Protein AF-A0A0D2MJF6-F1 (afdb_monomer_lite)

InterPro domains:
  IPR001208 MCM domain [PF00493] (4-75)
  IPR001208 MCM domain [PS50051] (4-71)
  IPR027417 P-loop containing nucleoside triphosphate hydrolase [G3DSA:3.40.50.300] (3-185)
  IPR027417 P-loop containing nucleoside triphosphate hydrolase [SSF52540] (5-174)
  IPR031327 Mini-chromosome maintenance protein [PTHR11630] (4-181)
  IPR041562 MCM, AAA-lid domain [PF17855] (95-180)

pLDDT: mean 76.85, std 15.54, range [40.59, 96.25]

Structure (mmCIF, N/CA/C/O backbone):
data_AF-A0A0D2MJF6-F1
#
_entry.id   AF-A0A0D2MJF6-F1
#
loop_
_atom_site.group_PDB
_atom_site.id
_atom_site.type_symbol
_atom_site.label_atom_id
_atom_site.label_alt_id
_atom_site.label_comp_id
_atom_site.label_asym_id
_atom_site.label_entity_id
_atom_site.label_seq_id
_atom_site.pdbx_PDB_ins_code
_atom_site.Cartn_x
_atom_site.Cartn_y
_atom_site.Cartn_z
_atom_site.occupancy
_atom_site.B_iso_or_equiv
_atom_site.auth_seq_id
_atom_site.auth_comp_id
_atom_site.auth_asym_id
_atom_site.auth_atom_id
_atom_site.pdbx_PDB_model_num
ATOM 1 N N . MET A 1 1 ? 5.877 11.753 22.182 1.00 58.44 1 MET A N 1
ATOM 2 C CA . MET A 1 1 ? 6.933 12.763 21.942 1.00 58.44 1 MET A CA 1
ATOM 3 C C . MET A 1 1 ? 7.415 13.264 23.293 1.00 58.44 1 MET A C 1
ATOM 5 O O . MET A 1 1 ? 6.568 13.523 24.140 1.00 58.44 1 MET A O 1
ATOM 9 N N . TRP A 1 2 ? 8.731 13.324 23.513 1.00 45.62 2 TRP A N 1
ATOM 10 C CA . TRP A 1 2 ? 9.302 13.863 24.750 1.00 45.62 2 TRP A CA 1
ATOM 11 C C . TRP A 1 2 ? 9.475 15.370 24.600 1.00 45.62 2 TRP A C 1
ATOM 13 O O . TRP A 1 2 ? 10.143 15.815 23.668 1.00 45.62 2 TRP A O 1
ATOM 23 N N . GLY A 1 3 ? 8.841 16.124 25.491 1.00 65.69 3 GLY A N 1
ATOM 24 C CA . GLY A 1 3 ? 9.040 17.560 25.635 1.00 65.69 3 GLY A CA 1
ATOM 25 C C . GLY A 1 3 ? 9.668 17.841 26.993 1.00 65.69 3 GLY A C 1
ATOM 26 O O . GLY A 1 3 ? 9.285 17.219 27.987 1.00 65.69 3 GLY A O 1
ATOM 27 N N . ALA A 1 4 ? 10.642 18.745 27.022 1.00 60.03 4 ALA A N 1
ATOM 28 C CA . ALA A 1 4 ? 11.202 19.278 28.252 1.00 60.03 4 ALA A CA 1
ATOM 29 C C . ALA A 1 4 ? 10.992 20.789 28.242 1.00 60.03 4 ALA A C 1
ATOM 31 O O . ALA A 1 4 ? 11.604 21.501 27.448 1.00 60.03 4 ALA A O 1
ATOM 32 N N . GLU A 1 5 ? 10.109 21.261 29.109 1.00 65.94 5 GLU A N 1
ATOM 33 C CA . GLU A 1 5 ? 9.843 22.682 29.305 1.00 65.94 5 GLU A CA 1
ATOM 34 C C . GLU A 1 5 ? 9.663 22.927 30.807 1.00 65.94 5 GLU A C 1
ATOM 36 O O . GLU A 1 5 ? 9.117 22.083 31.519 1.00 65.94 5 GLU A O 1
ATOM 41 N N . ALA A 1 6 ? 10.208 24.036 31.317 1.00 72.62 6 ALA A N 1
ATOM 42 C CA . ALA A 1 6 ? 10.161 24.404 32.738 1.00 72.62 6 ALA A CA 1
ATOM 43 C C . ALA A 1 6 ? 10.633 23.307 33.730 1.00 72.62 6 ALA A C 1
ATOM 45 O O . ALA A 1 6 ? 10.118 23.195 34.839 1.00 72.62 6 ALA A O 1
ATOM 46 N N . GLY A 1 7 ? 11.611 22.477 33.342 1.00 69.75 7 GLY A N 1
ATOM 47 C CA . GLY A 1 7 ? 12.144 21.400 34.192 1.00 69.75 7 GLY A CA 1
ATOM 48 C C . GLY A 1 7 ? 11.236 20.169 34.316 1.00 69.75 7 GLY A C 1
ATOM 49 O O . GLY A 1 7 ? 11.609 19.203 34.979 1.00 69.75 7 GLY A O 1
ATOM 50 N N . MET A 1 8 ? 10.078 20.166 33.650 1.00 61.59 8 MET A N 1
ATOM 51 C CA . MET A 1 8 ? 9.207 19.002 33.547 1.00 61.59 8 MET A CA 1
ATOM 52 C C . MET A 1 8 ? 9.496 18.246 32.257 1.00 61.59 8 MET A C 1
ATOM 54 O O . MET A 1 8 ? 9.400 18.785 31.155 1.00 61.59 8 MET A O 1
ATOM 58 N N . VAL A 1 9 ? 9.829 16.967 32.407 1.00 76.75 9 VAL A N 1
ATOM 59 C CA . VAL A 1 9 ? 9.959 16.030 31.294 1.00 76.75 9 VAL A CA 1
ATOM 60 C C . VAL A 1 9 ? 8.652 15.251 31.202 1.00 76.75 9 VAL A C 1
ATOM 62 O O . VAL A 1 9 ? 8.344 14.443 32.076 1.00 76.75 9 VAL A O 1
ATOM 65 N N . THR A 1 10 ? 7.872 15.503 30.151 1.00 74.44 10 THR A N 1
ATOM 66 C CA . THR A 1 10 ? 6.600 14.812 29.903 1.00 74.44 10 THR A CA 1
ATOM 67 C C . THR A 1 10 ? 6.633 14.067 28.572 1.00 74.44 10 THR A C 1
ATOM 69 O O . THR A 1 10 ? 7.241 14.515 27.594 1.00 74.44 10 THR A O 1
ATOM 72 N N . CYS A 1 11 ? 5.987 12.900 28.535 1.00 75.12 11 CYS A N 1
ATOM 73 C CA . CYS A 1 11 ? 5.827 12.097 27.331 1.00 75.12 11 CYS A CA 1
ATOM 74 C C . CYS A 1 11 ? 4.348 12.043 26.955 1.00 75.12 11 CYS A C 1
ATOM 76 O O . CYS A 1 11 ? 3.544 11.397 27.626 1.00 75.12 11 CYS A O 1
ATOM 78 N N . LEU A 1 12 ? 3.995 12.715 25.861 1.00 80.12 12 LEU A N 1
ATOM 79 C CA . LEU A 1 12 ? 2.636 12.709 25.328 1.00 80.12 12 LEU A CA 1
ATOM 80 C C . LEU A 1 12 ? 2.497 11.627 24.246 1.00 80.12 12 LEU A C 1
ATOM 82 O O . LEU A 1 12 ? 3.381 11.512 23.380 1.00 80.12 12 LEU A O 1
ATOM 86 N N . PRO A 1 13 ? 1.407 10.840 24.247 1.00 73.44 13 PRO A N 1
ATOM 87 C CA . PRO A 1 13 ? 1.142 9.883 23.184 1.00 73.44 13 PRO A CA 1
ATOM 88 C C . PRO A 1 13 ? 0.843 10.624 21.873 1.00 73.44 13 PRO A C 1
ATOM 90 O O . PRO A 1 13 ? -0.060 11.448 21.800 1.00 73.44 13 PRO A O 1
ATOM 93 N N . THR A 1 14 ? 1.586 10.307 20.813 1.00 75.94 14 THR A N 1
ATOM 94 C CA . THR A 1 14 ? 1.426 10.903 19.473 1.00 75.94 14 THR A CA 1
ATOM 95 C C . THR A 1 14 ? 1.045 9.828 18.458 1.00 75.94 14 THR A C 1
ATOM 97 O O . THR A 1 14 ? 1.753 9.599 17.479 1.00 75.94 14 THR A O 1
ATOM 100 N N . ARG A 1 15 ? -0.044 9.099 18.732 1.00 79.56 15 ARG A N 1
ATOM 101 C CA . ARG A 1 15 ? -0.564 8.047 17.845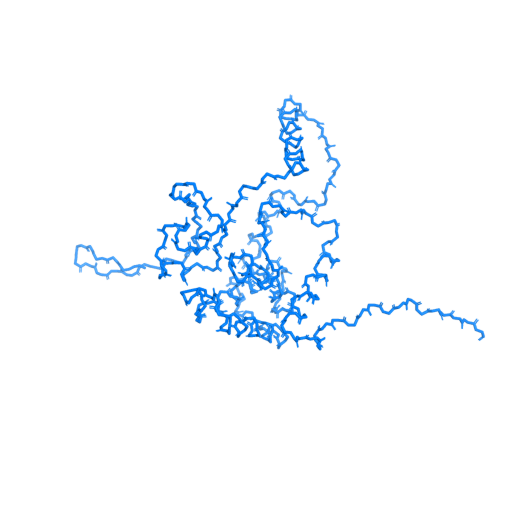 1.00 79.56 15 ARG A CA 1
ATOM 102 C C . ARG A 1 15 ? -1.377 8.685 16.719 1.00 79.56 15 ARG A C 1
ATOM 104 O O . ARG A 1 15 ? -2.594 8.784 16.813 1.00 79.56 15 ARG A O 1
ATOM 111 N N . THR A 1 16 ? -0.691 9.143 15.678 1.00 82.94 16 THR A N 1
ATOM 112 C CA . THR A 1 16 ? -1.315 9.701 14.473 1.00 82.94 16 THR A CA 1
ATOM 113 C C . THR A 1 16 ? -0.630 9.175 13.217 1.00 82.94 16 THR A C 1
ATOM 115 O O . THR A 1 16 ? 0.570 8.896 13.227 1.00 82.94 16 THR A O 1
ATOM 118 N N . SER A 1 17 ? -1.397 9.030 12.140 1.00 86.44 17 SER A N 1
ATOM 119 C CA . SER A 1 17 ? -0.863 8.754 10.807 1.00 86.44 17 SER A CA 1
ATOM 120 C C . SER A 1 17 ? -0.412 10.067 10.167 1.00 86.44 17 SER A C 1
ATOM 122 O O . SER A 1 17 ? -1.100 11.079 10.280 1.00 86.44 17 SER A O 1
ATOM 124 N N . VAL A 1 18 ? 0.732 10.056 9.484 1.00 90.12 18 VAL A N 1
ATOM 125 C CA . VAL A 1 18 ? 1.279 11.235 8.800 1.00 90.12 18 VAL A CA 1
ATOM 126 C C . VAL A 1 18 ? 1.138 11.043 7.297 1.00 90.12 18 VAL A C 1
ATOM 128 O O . VAL A 1 18 ? 1.627 10.056 6.754 1.00 90.12 18 VAL A O 1
ATOM 131 N N . LEU A 1 19 ? 0.498 12.005 6.636 1.00 90.00 19 LEU A N 1
ATOM 132 C CA . LEU A 1 19 ? 0.495 12.140 5.184 1.00 90.00 19 LEU A CA 1
ATOM 133 C C . LEU A 1 19 ? 1.329 13.369 4.823 1.00 90.00 19 LEU A C 1
ATOM 135 O O . LEU A 1 19 ? 1.144 14.434 5.411 1.00 90.00 19 LEU A O 1
ATOM 139 N N . GLY A 1 20 ? 2.252 13.213 3.880 1.00 85.94 20 GLY A N 1
ATOM 140 C CA . GLY A 1 20 ? 3.108 14.292 3.404 1.00 85.94 20 GLY A CA 1
ATOM 141 C C . GLY A 1 20 ? 3.122 14.331 1.885 1.00 85.94 20 GLY A C 1
ATOM 142 O O . GLY A 1 20 ? 3.146 13.287 1.239 1.00 85.94 20 GLY A O 1
ATOM 143 N N . VAL A 1 21 ? 3.127 15.539 1.333 1.00 86.75 21 VAL A N 1
ATOM 144 C CA . VAL A 1 21 ? 3.301 15.789 -0.099 1.00 86.75 21 VAL A CA 1
ATOM 145 C C . VAL A 1 21 ? 4.534 16.666 -0.250 1.00 86.75 21 VAL A C 1
ATOM 147 O O . VAL A 1 21 ? 4.710 17.629 0.496 1.00 86.75 21 VAL A O 1
ATOM 150 N N . THR A 1 22 ? 5.417 16.306 -1.174 1.00 80.94 22 THR A N 1
ATOM 151 C CA . THR A 1 22 ? 6.648 17.047 -1.445 1.00 80.94 22 THR A CA 1
ATOM 152 C C . THR A 1 22 ? 6.886 17.102 -2.940 1.00 80.94 22 THR A C 1
ATOM 154 O O . THR A 1 22 ? 6.620 16.129 -3.644 1.00 80.94 22 THR A O 1
ATOM 157 N N . ASN A 1 23 ? 7.415 18.227 -3.404 1.00 81.75 23 ASN A N 1
ATOM 158 C CA . ASN A 1 23 ? 7.857 18.373 -4.779 1.00 81.75 23 ASN A CA 1
ATOM 159 C C . ASN A 1 23 ? 9.373 18.117 -4.855 1.00 81.75 23 ASN A C 1
ATOM 161 O O . ASN A 1 23 ? 10.115 18.553 -3.962 1.00 81.75 23 ASN A O 1
ATOM 165 N N . PRO A 1 24 ? 9.860 17.431 -5.903 1.00 71.88 24 PRO A N 1
ATOM 166 C CA . PRO A 1 24 ? 11.292 17.289 -6.138 1.00 71.88 24 PRO A CA 1
ATOM 167 C C . PRO A 1 24 ? 11.949 18.661 -6.354 1.00 71.88 24 PRO A C 1
ATOM 169 O O . PRO A 1 24 ? 11.312 19.621 -6.788 1.00 71.88 24 PRO A O 1
ATOM 172 N N . ARG A 1 25 ? 13.247 18.773 -6.041 1.00 65.69 25 ARG A N 1
ATOM 173 C CA . ARG A 1 25 ? 14.021 19.985 -6.359 1.00 65.69 25 ARG A CA 1
ATOM 174 C C . ARG A 1 25 ? 14.461 19.916 -7.822 1.00 65.69 25 ARG A C 1
ATOM 176 O O . ARG A 1 25 ? 15.255 19.049 -8.169 1.00 65.69 25 ARG A O 1
ATOM 183 N N . GLY A 1 26 ? 13.996 20.856 -8.644 1.00 67.00 26 GLY A N 1
ATOM 184 C CA . GLY A 1 26 ? 14.315 20.908 -10.077 1.00 67.00 26 GLY A CA 1
ATOM 185 C C . GLY A 1 26 ? 13.436 19.985 -10.928 1.00 67.00 26 GLY A C 1
ATOM 186 O O . GLY A 1 26 ? 12.419 19.479 -10.457 1.00 67.00 26 GLY A O 1
ATOM 187 N N . ALA A 1 27 ? 13.815 19.789 -12.195 1.00 62.25 27 ALA A N 1
ATOM 188 C CA . ALA A 1 27 ? 13.104 18.886 -13.098 1.00 62.25 27 ALA A CA 1
ATOM 189 C C . ALA A 1 27 ? 13.257 17.431 -12.626 1.00 62.25 27 ALA A C 1
ATOM 191 O O . ALA A 1 27 ? 14.371 16.970 -12.364 1.00 62.25 27 ALA A O 1
ATOM 192 N N . PHE A 1 28 ? 12.138 16.713 -12.513 1.00 64.00 28 PHE A N 1
ATOM 193 C CA . PHE A 1 28 ? 12.147 15.296 -12.171 1.00 64.00 28 PHE A CA 1
ATOM 194 C C . PHE A 1 28 ? 12.872 14.519 -13.273 1.00 64.00 28 PHE A C 1
ATOM 196 O O . PHE A 1 28 ? 12.440 14.517 -14.422 1.00 64.00 28 PHE A O 1
ATOM 203 N N . ASN A 1 29 ? 13.991 13.882 -12.926 1.00 60.78 29 ASN A N 1
ATOM 204 C CA . ASN A 1 29 ? 14.703 13.009 -13.846 1.00 60.78 29 ASN A CA 1
ATOM 205 C C . ASN A 1 29 ? 14.330 11.545 -13.546 1.00 60.78 29 ASN A C 1
ATOM 207 O O . ASN A 1 29 ? 14.812 11.002 -12.545 1.00 60.78 29 ASN A O 1
ATOM 211 N N . PRO A 1 30 ? 13.524 10.887 -14.400 1.00 60.19 30 PRO A N 1
ATOM 212 C CA . PRO A 1 30 ? 13.115 9.498 -14.195 1.00 60.19 30 PRO A CA 1
ATOM 213 C C . PRO A 1 30 ? 14.303 8.521 -14.208 1.00 60.19 30 PRO A C 1
ATOM 215 O O . PRO A 1 30 ? 14.250 7.491 -13.542 1.00 60.19 30 PRO A O 1
ATOM 218 N N . ALA A 1 31 ? 15.415 8.860 -14.871 1.00 56.38 31 ALA A N 1
ATOM 219 C CA . ALA A 1 31 ? 16.625 8.034 -14.893 1.00 56.38 31 ALA A CA 1
ATOM 220 C C . ALA A 1 31 ? 17.474 8.148 -13.609 1.00 56.38 31 ALA A C 1
ATOM 222 O O . ALA A 1 31 ? 18.293 7.278 -13.331 1.00 56.38 31 ALA A O 1
ATOM 223 N N . ALA A 1 32 ? 17.278 9.200 -12.805 1.00 53.97 32 ALA A N 1
ATOM 224 C CA . ALA A 1 32 ? 17.981 9.419 -11.537 1.00 53.97 32 ALA A CA 1
ATOM 225 C C . ALA A 1 32 ? 17.130 9.026 -10.314 1.00 53.97 32 ALA A C 1
ATOM 227 O O . ALA A 1 32 ? 17.413 9.457 -9.193 1.00 53.97 32 ALA A O 1
ATOM 228 N N . ALA A 1 33 ? 16.081 8.219 -10.517 1.00 53.69 33 ALA A N 1
ATOM 229 C CA . ALA A 1 33 ? 15.018 7.919 -9.556 1.00 53.69 33 ALA A CA 1
ATOM 230 C C . ALA A 1 33 ? 15.434 7.038 -8.358 1.00 53.69 33 ALA A C 1
ATOM 232 O O . ALA A 1 33 ? 14.630 6.290 -7.800 1.00 53.69 33 ALA A O 1
ATOM 233 N N . HIS A 1 34 ? 16.665 7.166 -7.862 1.00 57.25 34 HIS A N 1
ATOM 234 C CA . HIS A 1 34 ? 16.960 6.786 -6.488 1.00 57.25 34 HIS A CA 1
ATOM 235 C C . HIS A 1 34 ? 16.123 7.686 -5.567 1.00 57.25 34 HIS A C 1
ATOM 237 O O . HIS A 1 34 ? 16.371 8.883 -5.446 1.00 57.25 34 HIS A O 1
ATOM 243 N N . THR A 1 35 ? 15.099 7.114 -4.932 1.00 57.16 35 THR A N 1
ATOM 244 C CA . THR A 1 35 ? 14.015 7.813 -4.214 1.00 57.16 35 THR A CA 1
ATOM 245 C C . THR A 1 35 ? 14.475 8.929 -3.263 1.00 57.16 35 THR A C 1
ATOM 247 O O . THR A 1 35 ? 13.753 9.903 -3.087 1.00 57.16 35 THR A O 1
ATOM 250 N N . SER A 1 36 ? 15.676 8.846 -2.682 1.00 58.03 36 SER A N 1
ATOM 251 C CA . SER A 1 36 ? 16.239 9.904 -1.827 1.00 58.03 36 SER A CA 1
ATOM 252 C C . SER A 1 36 ? 16.570 11.204 -2.565 1.00 58.03 36 SER A C 1
ATOM 254 O O . SER A 1 36 ? 16.411 12.278 -1.991 1.00 58.03 36 SER A O 1
ATOM 256 N N . ALA A 1 37 ? 17.017 11.125 -3.822 1.00 59.06 37 ALA A N 1
ATOM 257 C CA . ALA A 1 37 ? 17.302 12.304 -4.639 1.00 59.06 37 ALA A CA 1
ATOM 258 C C . ALA A 1 37 ? 16.007 13.000 -5.091 1.00 59.06 37 ALA A C 1
ATOM 260 O O . ALA A 1 37 ? 15.957 14.224 -5.154 1.00 59.06 37 ALA A O 1
ATOM 261 N N . ALA A 1 38 ? 14.944 12.225 -5.334 1.00 61.66 38 ALA A N 1
ATOM 262 C CA . ALA A 1 38 ? 13.651 12.747 -5.767 1.00 61.66 38 ALA A CA 1
ATOM 263 C C . ALA A 1 38 ? 12.851 13.407 -4.629 1.00 61.66 38 ALA A C 1
ATOM 265 O O . ALA A 1 38 ? 12.236 14.446 -4.834 1.00 61.66 38 ALA A O 1
ATOM 266 N N . THR A 1 39 ? 12.845 12.844 -3.416 1.00 66.69 39 THR A N 1
ATOM 267 C CA . THR A 1 39 ? 11.956 13.330 -2.340 1.00 66.69 39 THR A CA 1
ATOM 268 C C . THR A 1 39 ? 12.561 14.421 -1.455 1.00 66.69 39 THR A C 1
ATOM 270 O O . THR A 1 39 ? 11.850 14.978 -0.618 1.00 66.69 39 THR A O 1
ATOM 273 N N . ASN A 1 40 ? 13.860 14.724 -1.595 1.00 71.88 40 ASN A N 1
ATOM 274 C CA . ASN A 1 40 ? 14.634 15.547 -0.650 1.00 71.88 40 ASN A CA 1
ATOM 275 C C . ASN A 1 40 ? 14.591 15.038 0.806 1.00 71.88 40 ASN A C 1
ATOM 277 O O . ASN A 1 40 ? 14.900 15.783 1.738 1.00 71.88 40 ASN A O 1
ATOM 281 N N . LEU A 1 41 ? 14.205 13.777 1.024 1.00 76.94 41 LEU A N 1
ATOM 282 C CA . LEU A 1 41 ? 14.160 13.163 2.346 1.00 76.94 41 LEU A CA 1
ATOM 283 C C . LEU A 1 41 ? 15.381 12.277 2.564 1.00 76.94 41 LEU A C 1
ATOM 285 O O . LEU A 1 41 ? 15.805 11.515 1.692 1.00 76.94 41 LEU A O 1
ATOM 289 N N . SER A 1 42 ? 15.922 12.338 3.779 1.00 78.56 42 SER A N 1
ATOM 290 C CA . SER A 1 42 ? 17.016 11.463 4.176 1.00 78.56 42 SER A CA 1
ATOM 291 C C . SER A 1 42 ? 16.554 10.003 4.221 1.00 78.56 42 SER A C 1
ATOM 293 O O . SER A 1 42 ? 15.411 9.687 4.561 1.00 78.56 42 SER A O 1
ATOM 295 N N . ALA A 1 43 ? 17.471 9.087 3.917 1.00 76.75 43 ALA A N 1
ATOM 296 C CA . ALA A 1 43 ? 17.202 7.653 3.922 1.00 76.75 43 ALA A CA 1
ATOM 297 C C . ALA A 1 43 ? 16.603 7.133 5.259 1.00 76.75 43 ALA A C 1
ATOM 299 O O . ALA A 1 43 ? 15.665 6.331 5.218 1.00 76.75 43 ALA A O 1
ATOM 300 N N . PRO A 1 44 ? 17.034 7.622 6.446 1.00 80.12 44 PRO A N 1
ATOM 301 C CA . PRO A 1 44 ? 16.409 7.259 7.718 1.00 80.12 44 PRO A CA 1
ATOM 302 C C . PRO A 1 44 ? 14.947 7.699 7.850 1.00 80.12 44 PRO A C 1
ATOM 304 O O . PRO A 1 44 ? 14.166 6.969 8.460 1.00 80.12 44 PRO A O 1
ATOM 307 N N . LEU A 1 45 ? 14.563 8.857 7.299 1.00 82.12 45 LEU A N 1
ATOM 308 C CA . LEU A 1 45 ? 13.170 9.319 7.308 1.00 82.12 45 LEU A CA 1
ATOM 309 C C . LEU A 1 45 ? 12.315 8.513 6.334 1.00 82.12 45 LEU A C 1
ATOM 311 O O . LEU A 1 45 ? 11.241 8.063 6.716 1.00 82.12 45 LEU A O 1
ATOM 315 N N . LEU A 1 46 ? 12.820 8.258 5.124 1.00 78.38 46 LEU A N 1
ATOM 316 C CA . LEU A 1 46 ? 12.130 7.431 4.130 1.00 78.38 46 LEU A CA 1
ATOM 317 C C . LEU A 1 46 ? 11.820 6.026 4.655 1.00 78.38 46 LEU A C 1
ATOM 319 O O . LEU A 1 46 ? 10.740 5.511 4.405 1.00 78.38 46 LEU A O 1
ATOM 323 N N . SER A 1 47 ? 12.721 5.441 5.450 1.00 79.88 47 SER A N 1
ATOM 324 C CA . SER A 1 47 ? 12.507 4.124 6.071 1.00 79.88 47 SER A CA 1
ATOM 325 C C . SER A 1 47 ? 11.350 4.063 7.081 1.00 79.88 47 SER A C 1
ATOM 327 O O . SER A 1 47 ? 11.030 2.979 7.564 1.00 79.88 47 SER A O 1
ATOM 329 N N . ARG A 1 48 ? 10.785 5.213 7.480 1.00 84.25 48 ARG A N 1
ATOM 330 C CA . ARG A 1 48 ? 9.673 5.310 8.443 1.00 84.25 48 ARG A CA 1
ATOM 331 C C . ARG A 1 48 ? 8.309 5.450 7.772 1.00 84.25 48 ARG A C 1
ATOM 333 O O . ARG A 1 48 ? 7.306 5.391 8.475 1.00 84.25 48 ARG A O 1
ATOM 340 N N . PHE A 1 49 ? 8.272 5.677 6.462 1.00 86.38 49 PHE A N 1
ATOM 341 C CA . PHE A 1 49 ? 7.028 5.713 5.708 1.00 86.38 49 PHE A CA 1
ATOM 342 C C . PHE A 1 49 ? 6.696 4.309 5.211 1.00 86.38 49 PHE A C 1
ATOM 344 O O . PHE A 1 49 ? 7.558 3.635 4.653 1.00 86.38 49 PHE A O 1
ATOM 351 N N . ASP A 1 50 ? 5.441 3.898 5.396 1.00 87.62 50 ASP A N 1
ATOM 352 C CA . ASP A 1 50 ? 4.943 2.606 4.912 1.00 87.62 50 ASP A CA 1
ATOM 353 C C . ASP A 1 50 ? 4.789 2.595 3.382 1.00 87.62 50 ASP A C 1
ATOM 355 O O . ASP A 1 50 ? 5.000 1.565 2.748 1.00 87.62 50 ASP A O 1
ATOM 359 N N . ALA A 1 51 ? 4.466 3.749 2.789 1.00 85.44 51 ALA A N 1
ATOM 360 C CA . ALA A 1 51 ? 4.378 3.945 1.349 1.00 85.44 51 ALA A CA 1
ATOM 361 C C . ALA A 1 51 ? 4.885 5.342 0.958 1.00 85.44 51 ALA A C 1
ATOM 363 O O . ALA A 1 51 ? 4.630 6.339 1.635 1.00 85.44 51 ALA A O 1
ATOM 364 N N . VAL A 1 52 ? 5.602 5.401 -0.158 1.00 82.38 52 VAL A N 1
ATOM 365 C CA . VAL A 1 52 ? 6.113 6.604 -0.823 1.00 82.38 52 VAL A CA 1
ATOM 366 C C . VAL A 1 52 ? 5.820 6.451 -2.309 1.00 82.38 52 VAL A C 1
ATOM 368 O O . VAL A 1 52 ? 6.424 5.602 -2.962 1.00 82.38 52 VAL A O 1
ATOM 371 N N . LEU A 1 53 ? 4.894 7.252 -2.825 1.00 81.00 53 LEU A N 1
ATOM 372 C CA . LEU A 1 53 ? 4.464 7.208 -4.220 1.00 81.00 53 LEU A CA 1
ATOM 373 C C . LEU A 1 53 ? 5.141 8.342 -4.991 1.00 81.00 53 LEU A C 1
ATOM 375 O O . LEU A 1 53 ? 5.120 9.490 -4.545 1.00 81.00 53 LEU A O 1
ATOM 379 N N . LEU A 1 54 ? 5.757 8.018 -6.128 1.00 76.94 54 LEU A N 1
ATOM 380 C CA . LEU A 1 54 ? 6.273 9.016 -7.061 1.00 76.94 54 LEU A CA 1
ATOM 381 C C . LEU A 1 54 ? 5.219 9.246 -8.141 1.00 76.94 54 LEU A C 1
ATOM 383 O O . LEU A 1 54 ? 4.835 8.313 -8.840 1.00 76.94 54 LEU A O 1
ATOM 387 N N . LEU A 1 55 ? 4.751 10.485 -8.255 1.00 76.62 55 LEU A N 1
ATOM 388 C CA . LEU A 1 55 ? 3.819 10.897 -9.297 1.00 76.62 55 LEU A CA 1
ATOM 389 C C . LEU A 1 55 ? 4.642 11.507 -10.431 1.00 76.62 55 LEU A C 1
ATOM 391 O O . LEU A 1 55 ? 5.261 12.554 -10.241 1.00 76.62 55 LEU A O 1
ATOM 395 N N . SER A 1 56 ? 4.700 10.819 -11.571 1.00 73.81 56 SER A N 1
ATOM 396 C CA . SER A 1 56 ? 5.433 11.279 -12.751 1.00 73.81 56 SER A CA 1
ATOM 397 C C . SER A 1 56 ? 4.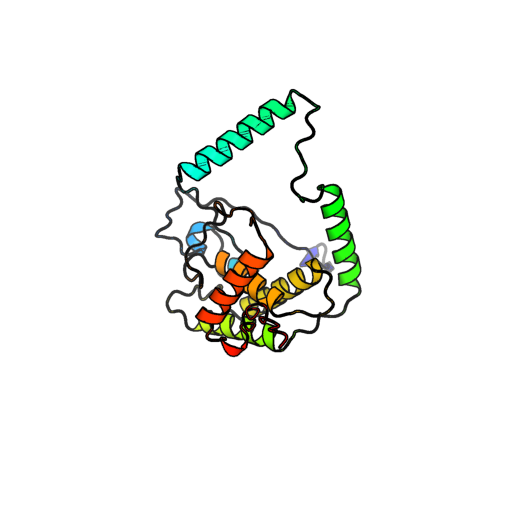456 11.655 -13.849 1.00 73.81 56 SER A C 1
ATOM 399 O O . SER A 1 56 ? 3.732 10.794 -14.346 1.00 73.81 56 SER A O 1
ATOM 401 N N . ASP A 1 57 ? 4.473 12.924 -14.241 1.00 72.69 57 ASP A N 1
ATOM 402 C CA . ASP A 1 57 ? 3.713 13.414 -15.385 1.00 72.69 57 ASP A CA 1
ATOM 403 C C . ASP A 1 57 ? 4.329 12.856 -16.676 1.00 72.69 57 ASP A C 1
ATOM 405 O O . ASP A 1 57 ? 5.431 13.241 -17.075 1.00 72.69 57 ASP A O 1
ATOM 409 N N . VAL A 1 58 ? 3.666 11.861 -17.261 1.00 74.62 58 VAL A N 1
ATOM 410 C CA . VAL A 1 58 ? 4.063 11.232 -18.520 1.00 74.62 58 VAL A CA 1
ATOM 411 C C . VAL A 1 58 ? 3.038 11.656 -19.560 1.00 74.62 58 VAL A C 1
ATOM 413 O O . VAL A 1 58 ? 1.843 11.465 -19.359 1.00 74.62 58 VAL A O 1
ATOM 416 N N . HIS A 1 59 ? 3.513 12.232 -20.665 1.00 75.94 59 HIS A N 1
ATOM 417 C CA . HIS A 1 59 ? 2.658 12.594 -21.792 1.00 75.94 59 HIS A CA 1
ATOM 418 C C . HIS A 1 59 ? 2.102 11.329 -22.442 1.00 75.94 59 HIS A C 1
ATOM 420 O O . HIS A 1 59 ? 2.833 10.610 -23.124 1.00 75.94 59 HIS A O 1
ATOM 426 N N . GLU A 1 60 ? 0.809 11.095 -22.252 1.00 79.69 60 GLU A N 1
ATOM 427 C CA . GLU A 1 60 ? 0.081 9.981 -22.843 1.00 79.69 60 GLU A CA 1
ATOM 428 C C . GLU A 1 60 ? -1.196 10.539 -23.491 1.00 79.69 60 GLU A C 1
ATOM 430 O O . GLU A 1 60 ? -2.162 10.842 -22.783 1.00 79.69 60 GLU A O 1
ATOM 435 N N . PRO A 1 61 ? -1.244 10.680 -24.831 1.00 85.44 61 PRO A N 1
ATOM 436 C CA . PRO A 1 61 ? -2.317 11.408 -25.512 1.00 85.44 61 PRO A CA 1
ATOM 437 C C . PRO A 1 61 ? -3.729 10.899 -25.195 1.00 85.44 61 PRO A C 1
ATOM 439 O O . PRO A 1 61 ? -4.673 11.685 -25.116 1.00 85.44 61 PRO A O 1
ATOM 442 N N . ALA A 1 62 ? -3.886 9.585 -25.006 1.00 84.25 62 ALA A N 1
ATOM 443 C CA . ALA A 1 62 ? -5.172 8.978 -24.671 1.00 84.25 62 ALA A CA 1
ATOM 444 C C . ALA A 1 62 ? -5.638 9.338 -23.247 1.00 84.25 62 ALA A C 1
ATOM 446 O O . ALA A 1 62 ? -6.820 9.622 -23.024 1.00 84.25 62 ALA A O 1
ATOM 447 N N . TRP A 1 63 ? -4.710 9.357 -22.287 1.00 81.25 63 TRP A N 1
ATOM 448 C CA . TRP A 1 63 ? -4.988 9.768 -20.912 1.00 81.25 63 TRP A CA 1
ATOM 449 C C . TRP A 1 63 ? -5.302 11.263 -20.844 1.00 81.25 63 TRP A C 1
ATOM 451 O O . TRP A 1 63 ? -6.317 11.650 -20.265 1.00 81.25 63 TRP A O 1
ATOM 461 N N . ASP A 1 64 ? -4.496 12.086 -21.516 1.00 86.06 64 ASP A N 1
ATOM 462 C CA . ASP A 1 64 ? -4.671 13.539 -21.557 1.00 86.06 64 ASP A CA 1
ATOM 463 C C . ASP A 1 64 ? -6.030 13.926 -22.145 1.00 86.06 64 ASP A C 1
ATOM 465 O O . ASP A 1 64 ? -6.705 14.820 -21.625 1.00 86.06 64 ASP A O 1
ATOM 469 N N . TYR A 1 65 ? -6.474 13.213 -23.186 1.00 87.94 65 TYR A N 1
ATOM 470 C CA . TYR A 1 65 ? -7.809 13.374 -23.756 1.00 87.94 65 TYR A CA 1
ATOM 471 C C . TYR A 1 65 ? -8.905 13.058 -22.730 1.00 87.94 65 TYR A C 1
ATOM 473 O O . TYR A 1 65 ? -9.782 13.889 -22.494 1.00 87.94 65 TYR A O 1
ATOM 481 N N . THR A 1 66 ? -8.818 11.896 -22.076 1.00 84.56 66 THR A N 1
ATOM 482 C CA . THR A 1 66 ? -9.814 11.428 -21.095 1.00 84.56 66 THR A CA 1
ATOM 483 C C . THR A 1 66 ? -9.931 12.386 -19.905 1.00 84.56 66 THR A C 1
ATOM 485 O O . THR A 1 66 ? -11.031 12.738 -19.474 1.00 84.56 66 THR A O 1
ATOM 488 N N . VAL A 1 67 ? -8.796 12.854 -19.378 1.00 84.00 67 VAL A N 1
ATOM 489 C CA . VAL A 1 67 ? -8.765 13.815 -18.266 1.00 84.00 67 VAL A CA 1
ATOM 490 C C . VAL A 1 67 ? -9.347 15.157 -18.699 1.00 84.00 67 VAL A C 1
ATOM 492 O O . VAL A 1 67 ? -10.170 15.727 -17.982 1.00 84.00 67 VAL A O 1
ATOM 495 N N . SER A 1 68 ? -8.959 15.654 -19.875 1.00 88.00 68 SER A N 1
ATOM 496 C CA . SER A 1 68 ? -9.449 16.932 -20.401 1.00 88.00 68 SER A CA 1
ATOM 497 C C . SER A 1 68 ? -10.962 16.912 -20.619 1.00 88.00 68 SER A C 1
ATOM 499 O O . SER A 1 68 ? -11.652 17.859 -20.236 1.00 88.00 68 SER A O 1
ATOM 501 N N . GLU A 1 69 ? -11.490 15.821 -21.177 1.00 88.88 69 GLU A N 1
ATOM 502 C CA . GLU A 1 69 ? -12.928 15.612 -21.350 1.00 88.88 69 GLU A CA 1
ATOM 503 C C . GLU A 1 69 ? -13.659 15.658 -20.001 1.00 88.88 69 GLU A C 1
ATOM 505 O O . GLU A 1 69 ? -14.624 16.411 -19.845 1.00 88.88 69 GLU A O 1
ATOM 510 N N . GLN A 1 70 ? -13.165 14.929 -18.995 1.00 82.31 70 GLN A N 1
ATOM 511 C CA . GLN A 1 70 ? -13.777 14.905 -17.666 1.00 82.31 70 GLN A CA 1
ATOM 512 C C . GLN A 1 70 ? -13.743 16.279 -16.981 1.00 82.31 70 GLN A C 1
ATOM 514 O O . GLN A 1 70 ? -14.726 16.685 -16.355 1.00 82.31 70 GLN A O 1
ATOM 519 N N . VAL A 1 71 ? -12.634 17.016 -17.096 1.00 86.88 71 VAL A N 1
ATOM 520 C CA . VAL A 1 71 ? -12.510 18.373 -16.542 1.00 86.88 71 VAL A CA 1
ATOM 521 C C . VAL A 1 71 ? -13.546 19.303 -17.175 1.00 86.88 71 VAL A C 1
ATOM 523 O O . VAL A 1 71 ? -14.275 19.989 -16.455 1.00 86.88 71 VAL A O 1
ATOM 526 N N . LEU A 1 72 ? -13.669 19.292 -18.506 1.00 88.88 72 LEU A N 1
ATOM 527 C CA . LEU A 1 72 ? -14.659 20.100 -19.223 1.00 88.88 72 LEU A CA 1
ATOM 528 C C . LEU A 1 72 ? -16.094 19.710 -18.847 1.00 88.88 72 LEU A C 1
ATOM 530 O O . LEU A 1 72 ? -16.923 20.592 -18.610 1.00 88.88 72 LEU A O 1
ATOM 534 N N . ARG A 1 73 ? -16.376 18.409 -18.716 1.00 83.75 73 ARG A N 1
ATOM 535 C CA . ARG A 1 73 ? -17.683 17.895 -18.286 1.00 83.75 73 ARG A CA 1
ATOM 536 C C . ARG A 1 73 ? -18.061 18.397 -16.893 1.00 83.75 73 ARG A C 1
ATOM 538 O O . ARG A 1 73 ? -19.164 18.910 -16.705 1.00 83.75 73 ARG A O 1
ATOM 545 N N . ASN A 1 74 ? -17.133 18.340 -15.938 1.00 81.81 74 ASN A N 1
ATOM 546 C CA . ASN A 1 74 ? -17.350 18.834 -14.576 1.00 81.81 74 ASN A CA 1
ATOM 547 C C . ASN A 1 74 ? -17.640 20.348 -14.552 1.00 81.81 74 ASN A C 1
ATOM 549 O O . ASN A 1 74 ? -18.507 20.802 -13.803 1.00 81.81 74 ASN A O 1
ATOM 553 N N . HIS A 1 75 ? -16.960 21.137 -15.393 1.00 81.75 75 HIS A N 1
ATOM 554 C CA . HIS A 1 75 ? -17.214 22.577 -15.514 1.00 81.75 75 HIS A CA 1
ATOM 555 C C . HIS A 1 75 ? -18.601 22.895 -16.093 1.00 81.75 75 HIS A C 1
ATOM 557 O O . HIS A 1 75 ? -19.242 23.846 -15.645 1.00 81.75 75 HIS A O 1
ATOM 563 N N . GLN A 1 76 ? -19.088 22.099 -17.050 1.00 78.44 76 GLN A N 1
ATOM 564 C CA . GLN A 1 76 ? -20.433 22.256 -17.618 1.00 78.44 76 GLN A CA 1
ATOM 565 C C . GLN A 1 76 ? -21.530 21.866 -16.614 1.00 78.44 76 GLN A C 1
ATOM 567 O O . GLN A 1 76 ? -22.530 22.571 -16.481 1.00 78.44 76 GLN A O 1
ATOM 572 N N . GLN A 1 77 ? -21.323 20.786 -15.855 1.00 67.38 77 GLN A N 1
ATOM 573 C CA . GLN A 1 77 ? -22.259 20.326 -14.822 1.00 67.38 77 GLN A CA 1
ATOM 574 C C . GLN A 1 77 ? -22.322 21.277 -13.612 1.00 67.38 77 GLN A C 1
ATOM 576 O O . GLN A 1 77 ? -23.389 21.456 -13.028 1.00 67.38 77 GLN A O 1
ATOM 581 N N . GLY A 1 78 ? -21.222 21.960 -13.271 1.00 58.06 78 GLY A N 1
ATOM 582 C CA . GLY A 1 78 ? -21.201 22.982 -12.216 1.00 58.06 78 GLY A CA 1
ATOM 583 C C . GLY A 1 78 ? -22.110 24.194 -12.483 1.00 58.06 78 GLY A C 1
ATOM 584 O O . GLY A 1 78 ? -22.518 24.864 -11.536 1.00 58.06 78 GLY A O 1
ATOM 585 N N . ALA A 1 79 ? -22.464 24.454 -13.749 1.00 54.19 79 ALA A N 1
ATOM 586 C CA . ALA A 1 79 ? -23.387 25.520 -14.155 1.00 54.19 79 ALA A CA 1
ATOM 587 C C . ALA A 1 79 ? -24.850 25.051 -14.298 1.00 54.19 79 ALA A C 1
ATOM 589 O O . ALA A 1 79 ? -25.765 25.872 -14.267 1.00 54.19 79 ALA A O 1
ATOM 590 N N . ALA A 1 80 ? -25.083 23.742 -14.420 1.00 50.50 80 ALA A N 1
ATOM 591 C CA . ALA A 1 80 ? -26.402 23.137 -14.565 1.00 50.50 80 ALA A CA 1
ATOM 592 C C . ALA A 1 80 ? -26.624 22.104 -13.449 1.00 50.50 80 ALA A C 1
ATOM 594 O O . ALA A 1 80 ? -26.463 20.899 -13.647 1.00 50.50 80 ALA A O 1
ATOM 595 N N . GLN A 1 81 ? -27.008 22.577 -12.258 1.00 48.97 81 GLN A N 1
ATOM 596 C CA . GLN A 1 81 ? -27.545 21.703 -11.212 1.00 48.97 81 GLN A CA 1
ATOM 597 C C . GLN A 1 81 ? -28.773 20.967 -11.770 1.00 48.97 81 GLN A C 1
ATOM 599 O O . GLN A 1 81 ? -29.825 21.580 -11.937 1.00 48.97 81 GLN A O 1
ATOM 604 N N . GLY A 1 82 ? -28.658 19.671 -12.076 1.00 49.31 82 GLY A N 1
ATOM 605 C CA . GLY A 1 82 ? -29.841 18.882 -12.440 1.00 49.31 82 GLY A CA 1
ATOM 606 C C . GLY A 1 82 ? -29.662 17.609 -13.262 1.00 49.31 82 GLY A C 1
ATOM 607 O O . GLY A 1 82 ? -30.664 16.948 -13.513 1.00 49.31 82 GLY A O 1
ATOM 608 N N . SER A 1 83 ? -28.457 17.216 -13.673 1.00 42.28 83 SER A N 1
ATOM 609 C CA . SER A 1 83 ? -28.307 15.991 -14.472 1.00 42.28 83 SER A CA 1
ATOM 610 C C . SER A 1 83 ? -27.909 14.817 -13.582 1.00 42.28 83 SER A C 1
ATOM 612 O O . SER A 1 83 ? -26.745 14.681 -13.215 1.00 42.28 83 SER A O 1
ATOM 614 N N . GLN A 1 84 ? -28.893 13.989 -13.215 1.00 51.09 84 GLN A N 1
ATOM 615 C CA . GLN A 1 84 ? -28.682 12.629 -12.713 1.00 51.09 84 GLN A CA 1
ATOM 616 C C . GLN A 1 84 ? -27.857 11.853 -13.746 1.00 51.09 84 GLN A C 1
ATOM 618 O O . GLN A 1 84 ? -28.393 11.350 -14.731 1.00 51.09 84 GLN A O 1
ATOM 623 N N . GLU A 1 85 ? -26.544 11.787 -13.549 1.00 47.06 85 GLU A N 1
ATOM 624 C CA . GLU A 1 85 ? -25.695 10.865 -14.293 1.00 47.06 85 GLU A CA 1
ATOM 625 C C . GLU A 1 85 ? -25.940 9.468 -13.703 1.00 47.06 85 GLU A C 1
ATOM 627 O O . GLU A 1 85 ? -25.923 9.292 -12.480 1.00 47.06 85 GLU A O 1
ATOM 632 N N . ALA A 1 86 ? -26.280 8.503 -14.565 1.00 47.91 86 ALA A N 1
ATOM 633 C CA . ALA A 1 86 ? -26.573 7.129 -14.174 1.00 47.91 86 ALA A CA 1
ATOM 634 C C . ALA A 1 86 ? -25.467 6.619 -13.237 1.00 47.91 86 ALA A C 1
ATOM 636 O O . ALA A 1 86 ? -24.287 6.807 -13.550 1.00 47.91 86 ALA A O 1
ATOM 637 N N . PRO A 1 87 ? -25.813 6.024 -12.082 1.00 46.09 87 PRO A N 1
ATOM 638 C CA . PRO A 1 87 ? -24.820 5.721 -11.079 1.00 46.09 87 PRO A CA 1
ATOM 639 C C . PRO A 1 87 ? -23.869 4.677 -11.658 1.00 46.09 87 PRO A C 1
ATOM 641 O O . PRO A 1 87 ? -24.222 3.510 -11.822 1.00 46.09 87 PRO A O 1
ATOM 644 N N . LEU A 1 88 ? -22.619 5.082 -11.888 1.00 51.84 88 LEU A N 1
ATOM 645 C CA . LEU A 1 88 ? -21.519 4.180 -11.578 1.00 51.84 88 LEU A CA 1
ATOM 646 C C . LEU A 1 88 ? -21.833 3.570 -10.197 1.00 51.84 88 LEU A C 1
ATOM 648 O O . LEU A 1 88 ? -22.371 4.277 -9.339 1.00 51.84 88 LEU A O 1
ATOM 652 N N . PRO A 1 89 ? -21.514 2.297 -9.930 1.00 63.84 89 PRO A N 1
ATOM 653 C CA . PRO A 1 89 ? -21.739 1.672 -8.627 1.00 63.84 89 PRO A CA 1
ATOM 654 C C . PRO A 1 89 ? -20.775 2.233 -7.560 1.00 63.84 89 PRO A C 1
ATOM 656 O O . PRO A 1 89 ? -20.271 1.510 -6.707 1.00 63.84 89 PRO A O 1
ATOM 659 N N . CYS A 1 90 ? -20.452 3.524 -7.619 1.00 71.00 90 CYS A N 1
ATOM 660 C CA . CYS A 1 90 ? -19.602 4.209 -6.677 1.00 71.00 90 CYS A CA 1
ATOM 661 C C . CYS A 1 90 ? -20.439 4.676 -5.484 1.00 71.00 90 CYS A C 1
ATOM 663 O O . CYS A 1 90 ? -21.537 5.223 -5.607 1.00 71.00 90 CYS A O 1
ATOM 665 N N . TRP A 1 91 ? -19.918 4.432 -4.287 1.00 82.94 91 TRP A N 1
ATOM 666 C CA . TRP A 1 91 ? -20.553 4.921 -3.076 1.00 82.94 91 TRP A CA 1
ATOM 667 C C . TRP A 1 91 ? -20.466 6.448 -3.005 1.00 82.94 91 TRP A C 1
ATOM 669 O O . TRP A 1 91 ? -19.391 7.007 -3.243 1.00 82.94 91 TRP A O 1
ATOM 679 N N . PRO A 1 92 ? -21.549 7.134 -2.595 1.00 87.69 92 PRO A N 1
ATOM 680 C CA . PRO A 1 92 ? -21.473 8.538 -2.228 1.00 87.69 92 PRO A CA 1
ATOM 681 C C . PRO A 1 92 ? -20.404 8.760 -1.155 1.00 87.69 92 PRO A C 1
ATOM 683 O O . PRO A 1 92 ? -20.210 7.923 -0.267 1.00 87.69 92 PRO A O 1
ATOM 686 N N . VAL A 1 93 ? -19.748 9.922 -1.190 1.00 87.19 93 VAL A N 1
ATOM 687 C CA . VAL A 1 93 ? -18.659 10.267 -0.257 1.00 87.19 93 VAL A CA 1
ATOM 688 C C . VAL A 1 93 ? -19.090 10.120 1.206 1.00 87.19 93 VAL A C 1
ATOM 690 O O . VAL A 1 93 ? -18.300 9.688 2.044 1.00 87.19 93 VAL A O 1
ATOM 693 N N . ASP A 1 94 ? -20.346 10.428 1.523 1.00 89.25 94 ASP A N 1
ATOM 694 C CA . ASP A 1 94 ? -20.871 10.311 2.884 1.00 89.25 94 ASP A CA 1
ATOM 695 C C . ASP A 1 94 ? -21.004 8.854 3.343 1.00 89.25 94 ASP A C 1
ATOM 697 O O . ASP A 1 94 ? -20.664 8.541 4.485 1.00 89.25 94 ASP A O 1
ATOM 701 N N . VAL A 1 95 ? -21.408 7.947 2.444 1.00 91.56 95 VAL A N 1
ATOM 702 C CA . VAL A 1 95 ? -21.454 6.501 2.713 1.00 91.56 95 VAL A CA 1
ATOM 703 C C . VAL A 1 95 ? -20.040 5.968 2.918 1.00 91.56 95 VAL A C 1
ATOM 705 O O . VAL A 1 95 ? -19.790 5.254 3.886 1.00 91.56 95 VAL A O 1
ATOM 708 N N . LEU A 1 96 ? -19.088 6.377 2.074 1.00 90.69 96 LEU A N 1
ATOM 709 C CA . LEU A 1 96 ? -17.681 6.008 2.232 1.00 90.69 96 LEU A CA 1
ATOM 710 C C . LEU A 1 96 ? -17.111 6.508 3.571 1.00 90.69 96 LEU A C 1
ATOM 712 O O . LEU A 1 96 ? -16.436 5.760 4.280 1.00 90.69 96 LEU A O 1
ATOM 716 N N . ARG A 1 97 ? -17.420 7.751 3.963 1.00 91.44 97 ARG A N 1
ATOM 717 C CA . ARG A 1 97 ? -17.000 8.322 5.252 1.00 91.44 97 ARG A CA 1
ATOM 718 C C . ARG A 1 97 ? -17.591 7.540 6.425 1.00 91.44 97 ARG A C 1
ATOM 720 O O . ARG A 1 97 ? -16.863 7.221 7.367 1.00 91.44 97 ARG A O 1
ATOM 727 N N . ALA A 1 98 ? -18.881 7.209 6.357 1.00 93.38 98 ALA A N 1
ATOM 728 C CA . ALA A 1 98 ? -19.560 6.401 7.364 1.00 93.38 98 ALA A CA 1
ATOM 729 C C . ALA A 1 98 ? -18.957 4.991 7.458 1.00 93.38 98 ALA A C 1
ATOM 731 O O . ALA A 1 98 ? -18.707 4.503 8.560 1.00 93.38 98 ALA A O 1
ATOM 732 N N . TYR A 1 99 ? -18.638 4.372 6.319 1.00 93.00 99 TYR A N 1
ATOM 733 C CA . TYR A 1 99 ? -18.000 3.061 6.267 1.00 93.00 99 TYR A CA 1
ATOM 734 C C . TYR A 1 99 ? -16.612 3.067 6.912 1.00 93.00 99 TYR A C 1
ATOM 736 O O . TYR A 1 99 ? -16.330 2.249 7.785 1.00 93.00 99 TYR A O 1
ATOM 744 N N . VAL A 1 100 ? -15.757 4.031 6.556 1.00 91.31 100 VAL A N 1
ATOM 745 C CA . VAL A 1 100 ? -14.416 4.159 7.149 1.00 91.31 100 VAL A CA 1
ATOM 746 C C . VAL A 1 100 ? -14.501 4.397 8.660 1.00 91.31 100 VAL A C 1
ATOM 748 O O . VAL A 1 100 ? -13.713 3.825 9.418 1.00 91.31 100 VAL A O 1
ATOM 751 N N . ALA A 1 101 ? -15.461 5.206 9.120 1.00 91.25 101 ALA A N 1
ATOM 752 C CA . ALA A 1 101 ? -15.703 5.414 10.547 1.00 91.25 101 ALA A CA 1
ATOM 753 C C . ALA A 1 101 ? -16.144 4.117 11.248 1.00 91.25 101 ALA A C 1
ATOM 755 O O . ALA A 1 101 ? -15.612 3.780 12.307 1.00 91.25 101 ALA A O 1
ATOM 756 N N . TRP A 1 102 ? -17.053 3.359 10.631 1.00 91.44 102 TRP A N 1
ATOM 757 C CA . TRP A 1 102 ? -17.522 2.071 11.139 1.00 91.44 102 TRP A CA 1
ATOM 758 C C . TRP A 1 102 ? -16.391 1.034 11.229 1.00 91.44 102 TRP A C 1
ATOM 760 O O . TRP A 1 102 ? -16.192 0.436 12.288 1.00 91.44 102 TRP A O 1
ATOM 770 N N . VAL A 1 103 ? -15.585 0.882 10.170 1.00 90.50 103 VAL A N 1
ATOM 771 C CA . VAL A 1 103 ? -14.420 -0.021 10.144 1.00 90.50 103 VAL A CA 1
ATOM 772 C C . VAL A 1 103 ? -13.418 0.344 11.242 1.00 90.50 103 VAL A C 1
ATOM 774 O O . VAL A 1 103 ? -12.927 -0.534 11.953 1.00 90.50 103 VAL A O 1
ATOM 777 N N . ARG A 1 104 ? -13.126 1.640 11.421 1.00 84.81 104 ARG A N 1
ATOM 778 C CA . ARG A 1 104 ? -12.224 2.123 12.480 1.00 84.81 104 ARG A CA 1
ATOM 779 C C . ARG A 1 104 ? -12.759 1.833 13.881 1.00 84.81 104 ARG A C 1
ATOM 781 O O . ARG A 1 104 ? -11.989 1.387 14.730 1.00 84.81 104 ARG A O 1
ATOM 788 N N . GLY A 1 105 ? -14.056 2.046 14.109 1.00 84.56 105 GLY A N 1
ATOM 789 C CA . GLY A 1 105 ? -14.711 1.741 15.384 1.00 84.56 105 GLY A CA 1
ATOM 790 C C . GLY A 1 105 ? -14.643 0.253 15.730 1.00 84.56 105 GLY A C 1
ATOM 791 O O . GLY A 1 105 ? -14.317 -0.107 16.859 1.00 84.56 105 GLY A O 1
ATOM 792 N N . ARG A 1 106 ? -14.851 -0.616 14.735 1.00 80.38 106 ARG A N 1
ATOM 793 C CA . ARG A 1 106 ? -14.747 -2.074 14.882 1.00 80.38 106 ARG A CA 1
ATOM 794 C C . ARG A 1 106 ? -13.305 -2.523 15.162 1.00 80.38 106 ARG A C 1
ATOM 796 O O . ARG A 1 106 ? -13.047 -3.270 16.102 1.00 80.38 106 ARG A O 1
ATOM 803 N N . GLY A 1 107 ? -12.353 -1.997 14.388 1.00 64.19 107 GLY A N 1
ATOM 804 C CA . GLY A 1 107 ? -10.932 -2.334 14.482 1.00 64.19 107 GLY A CA 1
ATOM 805 C C . GLY A 1 107 ? -10.254 -1.889 15.780 1.00 64.19 107 GLY A C 1
ATOM 806 O O . GLY A 1 107 ? -9.277 -2.512 16.179 1.00 64.19 107 GLY A O 1
ATOM 807 N N . SER A 1 108 ? -10.771 -0.865 16.471 1.00 60.81 108 SER A N 1
ATOM 808 C CA . SER A 1 108 ? -10.283 -0.482 17.806 1.00 60.81 108 SER A CA 1
ATOM 809 C C . SER A 1 108 ? -10.643 -1.502 18.895 1.00 60.81 108 SER A C 1
ATOM 811 O O . SER A 1 108 ? -10.010 -1.496 19.948 1.00 60.81 108 SER A O 1
ATOM 813 N N . ALA A 1 109 ? -11.651 -2.349 18.662 1.00 52.56 109 ALA A N 1
ATOM 814 C CA . ALA A 1 109 ? -12.073 -3.403 19.584 1.00 52.56 109 ALA A CA 1
ATOM 815 C C . ALA A 1 109 ? -11.438 -4.768 19.259 1.00 52.56 109 ALA A C 1
ATOM 817 O O . ALA A 1 109 ? -11.416 -5.656 20.108 1.00 52.56 109 ALA A O 1
ATOM 818 N N . GLN A 1 110 ? -10.916 -4.952 18.042 1.00 52.91 110 GLN A N 1
ATOM 819 C CA . GLN A 1 110 ? -10.315 -6.210 17.602 1.00 52.91 110 GLN A CA 1
ATOM 820 C C . GLN A 1 110 ? -8.796 -6.196 17.793 1.00 52.91 110 GLN A C 1
ATOM 822 O O . GLN A 1 110 ? -8.054 -5.516 17.082 1.00 52.91 110 GLN A O 1
ATOM 827 N N . GLN A 1 111 ? -8.373 -6.996 18.773 1.00 56.12 111 GLN A N 1
ATOM 828 C CA . GLN A 1 111 ? -7.015 -7.494 18.985 1.00 56.12 111 GLN A CA 1
ATOM 829 C C . GLN A 1 111 ? -6.380 -7.940 17.656 1.00 56.12 111 GLN A C 1
ATOM 831 O O . GLN A 1 111 ? -7.105 -8.395 16.772 1.00 56.12 111 GLN A O 1
ATOM 836 N N . GLU A 1 112 ? -5.060 -7.745 17.508 1.00 67.81 112 GLU A N 1
ATOM 837 C CA . GLU A 1 112 ? -4.281 -7.986 16.277 1.00 67.81 112 GLU A CA 1
ATOM 838 C C . GLU A 1 112 ? -4.852 -9.133 15.434 1.00 67.81 112 GLU A C 1
ATOM 840 O O . GLU A 1 112 ? -4.906 -10.280 15.877 1.00 67.81 112 GLU A O 1
ATOM 845 N N . LEU A 1 113 ? -5.328 -8.791 14.230 1.00 82.12 113 LEU A N 1
ATOM 846 C CA . LEU A 1 113 ? -5.916 -9.750 13.301 1.00 82.12 113 LEU A CA 1
ATOM 847 C C . LEU A 1 113 ? -4.930 -10.893 13.090 1.00 82.12 113 LEU A C 1
ATOM 849 O O . LEU A 1 113 ? -3.776 -10.658 12.724 1.00 82.12 113 LEU A O 1
ATOM 853 N N . THR A 1 114 ? -5.399 -12.120 13.290 1.00 87.62 114 THR A N 1
ATOM 854 C CA . THR A 1 114 ? -4.595 -13.299 12.994 1.00 87.62 114 THR A CA 1
ATOM 855 C C . THR A 1 114 ? -4.342 -13.366 11.492 1.00 87.62 114 THR A C 1
ATOM 857 O O . THR A 1 114 ? -5.218 -13.050 10.679 1.00 87.62 114 THR A O 1
ATOM 860 N N . MET A 1 115 ? -3.127 -13.745 11.109 1.00 91.75 115 MET A N 1
ATOM 861 C CA . MET A 1 115 ? -2.796 -13.968 9.707 1.00 91.75 115 MET A CA 1
ATOM 862 C C . MET A 1 115 ? -3.105 -15.411 9.305 1.00 91.75 115 MET A C 1
ATOM 864 O O . MET A 1 115 ? -3.278 -16.321 10.126 1.00 91.75 115 MET A O 1
ATOM 868 N N . SER A 1 116 ? -3.307 -15.603 8.012 1.00 94.88 116 SER A N 1
ATOM 869 C CA . SER A 1 116 ? -3.380 -16.922 7.399 1.00 94.88 116 SER A CA 1
ATOM 870 C C . SER A 1 116 ? -1.979 -17.376 6.971 1.00 94.88 116 SER A C 1
ATOM 872 O O . SER A 1 116 ? -1.169 -16.516 6.616 1.00 94.88 116 SER A O 1
ATOM 874 N N . PRO A 1 117 ? -1.666 -18.686 7.007 1.00 94.50 117 PRO A N 1
ATOM 875 C CA . PRO A 1 117 ? -0.373 -19.196 6.545 1.00 94.50 117 PRO A CA 1
ATOM 876 C C . PRO A 1 117 ? -0.042 -18.761 5.112 1.00 94.50 117 PRO A C 1
ATOM 878 O O . PRO A 1 117 ? 1.108 -18.469 4.795 1.00 94.50 117 PRO A O 1
ATOM 881 N N . GLU A 1 118 ? -1.059 -18.661 4.257 1.00 94.25 118 GLU A N 1
ATOM 882 C CA . GLU A 1 118 ? -0.945 -18.225 2.868 1.00 94.25 118 GLU A CA 1
ATOM 883 C C . GLU A 1 118 ? -0.534 -16.748 2.784 1.00 94.25 118 GLU A C 1
ATOM 885 O O . GLU A 1 118 ? 0.380 -16.394 2.039 1.00 94.25 118 GLU A O 1
ATOM 890 N N . ALA A 1 119 ? -1.155 -15.883 3.596 1.00 95.31 119 ALA A N 1
ATOM 891 C CA . ALA A 1 119 ? -0.780 -14.473 3.685 1.00 95.31 119 ALA A CA 1
ATOM 892 C C . ALA A 1 119 ? 0.653 -14.299 4.210 1.00 95.31 119 ALA A C 1
ATOM 894 O O . ALA A 1 119 ? 1.428 -13.524 3.648 1.00 95.31 119 ALA A O 1
ATOM 895 N N . GLU A 1 120 ? 1.023 -15.035 5.261 1.00 95.44 120 GLU A N 1
ATOM 896 C CA . GLU A 1 120 ? 2.377 -15.010 5.825 1.00 95.44 120 GLU A CA 1
ATOM 897 C C . GLU A 1 120 ? 3.425 -15.432 4.790 1.00 95.44 120 GLU A C 1
ATOM 899 O O . GLU A 1 120 ? 4.442 -14.751 4.634 1.00 95.44 120 GLU A O 1
ATOM 904 N N . ALA A 1 121 ? 3.155 -16.504 4.038 1.00 95.69 121 ALA A N 1
ATOM 905 C CA . ALA A 1 121 ? 4.037 -16.989 2.983 1.00 95.69 121 ALA A CA 1
ATOM 906 C C . ALA A 1 121 ? 4.284 -15.922 1.905 1.00 95.69 121 ALA A C 1
ATOM 908 O O . ALA A 1 121 ? 5.438 -15.677 1.550 1.00 95.69 121 ALA A O 1
ATOM 909 N N . VAL A 1 122 ? 3.232 -15.240 1.434 1.00 96.25 122 VAL A N 1
ATOM 910 C CA . VAL A 1 122 ? 3.345 -14.173 0.424 1.00 96.25 122 VAL A CA 1
ATOM 911 C C . VAL A 1 122 ? 4.165 -12.990 0.938 1.00 96.25 122 VAL A C 1
ATOM 913 O O . VAL A 1 122 ? 5.104 -12.554 0.266 1.00 96.25 122 VAL A O 1
ATOM 916 N N . LEU A 1 123 ? 3.866 -12.483 2.140 1.00 95.44 123 LEU A N 1
ATOM 917 C CA . LEU A 1 123 ? 4.582 -11.328 2.696 1.00 95.44 123 LEU A CA 1
ATOM 918 C C . LEU A 1 123 ? 6.066 -11.635 2.946 1.00 95.44 123 LEU A C 1
ATOM 920 O O . LEU A 1 123 ? 6.933 -10.799 2.671 1.00 95.44 123 LEU A O 1
ATOM 924 N N . LEU A 1 124 ? 6.371 -12.841 3.439 1.00 94.75 124 LEU A N 1
ATOM 925 C CA . LEU A 1 124 ? 7.744 -13.294 3.651 1.00 94.75 124 LEU A CA 1
ATOM 926 C C . LEU A 1 124 ? 8.488 -13.486 2.330 1.00 94.75 124 LEU A C 1
ATOM 928 O O . LEU A 1 124 ? 9.631 -13.037 2.221 1.00 94.75 124 LEU A O 1
ATOM 932 N N . ALA A 1 125 ? 7.857 -14.111 1.334 1.00 94.19 125 ALA A N 1
ATOM 933 C CA . ALA A 1 125 ? 8.453 -14.315 0.019 1.00 94.19 125 ALA A CA 1
ATOM 934 C C . ALA A 1 125 ? 8.802 -12.977 -0.642 1.00 94.19 125 ALA A C 1
ATOM 936 O O . ALA A 1 125 ? 9.938 -12.794 -1.080 1.00 94.19 125 ALA A O 1
ATOM 937 N N . TYR A 1 126 ? 7.886 -12.004 -0.616 1.00 92.81 126 TYR A N 1
ATOM 938 C CA . TYR A 1 126 ? 8.139 -10.667 -1.155 1.00 92.81 126 TYR A CA 1
ATOM 939 C C . TYR A 1 126 ? 9.274 -9.942 -0.418 1.00 92.81 126 TYR A C 1
ATOM 941 O O . TYR A 1 126 ? 10.198 -9.415 -1.043 1.00 92.81 126 TYR A O 1
ATOM 949 N N . TYR A 1 127 ? 9.277 -9.966 0.919 1.00 92.00 127 TYR A N 1
ATOM 950 C CA . TYR A 1 127 ? 10.364 -9.372 1.702 1.00 92.00 127 TYR A CA 1
ATOM 951 C C . TYR A 1 127 ? 11.730 -10.003 1.376 1.00 92.00 127 TYR A C 1
ATOM 953 O O . TYR A 1 127 ? 12.733 -9.294 1.239 1.00 92.00 127 TYR A O 1
ATOM 961 N N . GLN A 1 128 ? 11.784 -11.330 1.236 1.00 91.12 128 GLN A N 1
ATOM 962 C CA . GLN A 1 128 ? 13.006 -12.046 0.873 1.00 91.12 128 GLN A CA 1
ATOM 963 C C . GLN A 1 128 ? 13.451 -11.738 -0.559 1.00 91.12 128 GLN A C 1
ATOM 965 O O . GLN A 1 128 ? 14.644 -11.519 -0.776 1.00 91.12 128 GLN A O 1
ATOM 970 N N . ALA A 1 129 ? 12.520 -11.676 -1.512 1.00 89.00 129 ALA A N 1
ATOM 971 C CA . ALA A 1 129 ? 12.801 -11.291 -2.891 1.00 89.00 129 ALA A CA 1
ATOM 972 C C . ALA A 1 129 ? 13.436 -9.893 -2.940 1.00 89.00 129 ALA A C 1
ATOM 974 O O . ALA A 1 129 ? 14.528 -9.721 -3.484 1.00 89.00 129 ALA A O 1
ATOM 975 N N . GLN A 1 130 ? 12.847 -8.922 -2.236 1.00 86.19 130 GLN A N 1
ATOM 976 C CA . GLN A 1 130 ? 13.377 -7.560 -2.209 1.00 86.19 130 GLN A CA 1
ATOM 977 C C . GLN A 1 130 ? 14.747 -7.463 -1.514 1.00 86.19 130 GLN A C 1
ATOM 979 O O . GLN A 1 130 ? 15.583 -6.625 -1.852 1.00 86.19 130 GLN A O 1
ATOM 984 N N . ARG A 1 131 ? 15.030 -8.345 -0.545 1.00 85.44 131 ARG A N 1
ATOM 985 C CA . ARG A 1 131 ? 16.357 -8.446 0.088 1.00 85.44 131 ARG A CA 1
ATOM 986 C C . ARG A 1 131 ? 17.438 -8.981 -0.848 1.00 85.44 131 ARG A C 1
ATOM 988 O O . ARG A 1 131 ? 18.595 -8.605 -0.655 1.00 85.44 131 ARG A O 1
ATOM 995 N N . ARG A 1 132 ? 17.076 -9.835 -1.809 1.00 85.44 132 ARG A N 1
ATOM 996 C CA . ARG A 1 132 ? 17.991 -10.428 -2.798 1.00 85.44 132 ARG A CA 1
ATOM 997 C C . ARG A 1 132 ? 18.236 -9.523 -4.010 1.00 85.44 132 ARG A C 1
ATOM 999 O O . ARG A 1 132 ? 19.239 -9.711 -4.682 1.00 85.44 132 ARG A O 1
ATOM 1006 N N . SER A 1 133 ? 17.362 -8.548 -4.268 1.00 81.12 133 SER A N 1
ATOM 1007 C CA . SER A 1 133 ? 17.494 -7.618 -5.397 1.00 81.12 133 SER A CA 1
ATOM 1008 C C . SER A 1 133 ? 18.766 -6.758 -5.311 1.00 81.12 133 SER A C 1
ATOM 1010 O O . SER A 1 133 ? 18.996 -6.059 -4.318 1.00 81.12 133 SER A O 1
ATOM 1012 N N . GLU A 1 134 ? 19.584 -6.783 -6.370 1.00 60.06 134 GLU A N 1
ATOM 1013 C CA . GLU A 1 134 ? 20.863 -6.056 -6.457 1.00 60.06 134 GLU A CA 1
ATOM 1014 C C . GLU A 1 134 ? 20.681 -4.530 -6.592 1.00 60.06 134 GLU A C 1
ATOM 1016 O O . GLU A 1 134 ? 21.552 -3.762 -6.188 1.00 60.06 134 GLU A O 1
ATOM 1021 N N . GLY A 1 135 ? 19.509 -4.071 -7.055 1.00 64.38 135 GLY A N 1
ATOM 1022 C CA . GLY A 1 135 ? 19.134 -2.653 -7.172 1.00 64.38 135 GLY A CA 1
ATOM 1023 C C . GLY A 1 135 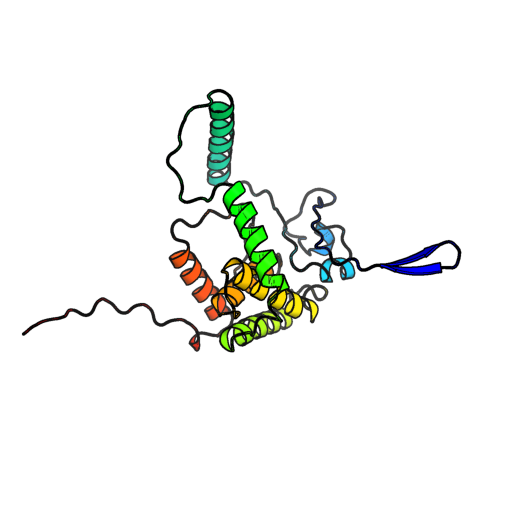? 18.366 -2.091 -5.968 1.00 64.38 135 GLY A C 1
ATOM 1024 O O . GLY A 1 135 ? 17.811 -0.989 -6.035 1.00 64.38 135 GLY A O 1
ATOM 1025 N N . ARG A 1 136 ? 18.274 -2.843 -4.861 1.00 66.44 136 ARG A N 1
ATOM 1026 C CA . ARG A 1 136 ? 17.409 -2.472 -3.735 1.00 66.44 136 ARG A CA 1
ATOM 1027 C C . ARG A 1 136 ? 17.859 -1.180 -3.057 1.00 66.44 136 ARG A C 1
ATOM 1029 O O . ARG A 1 136 ? 19.032 -0.955 -2.756 1.00 66.44 136 ARG A O 1
ATOM 1036 N N . SER A 1 137 ? 16.887 -0.373 -2.641 1.00 69.00 137 S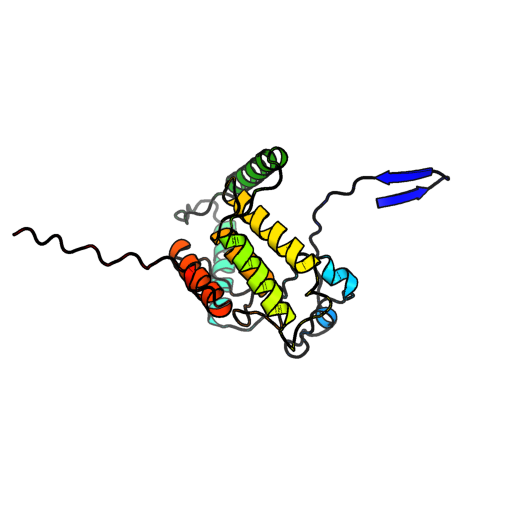ER A N 1
ATOM 1037 C CA . SER A 1 137 ? 17.156 0.685 -1.669 1.00 69.00 137 SER A CA 1
ATOM 1038 C C . SER A 1 137 ? 17.370 0.048 -0.293 1.00 69.00 137 SER A C 1
ATOM 1040 O O . SER A 1 137 ? 16.413 -0.368 0.371 1.00 69.00 137 SER A O 1
ATOM 1042 N N . ALA A 1 138 ? 18.629 -0.038 0.150 1.00 69.31 138 ALA A N 1
ATOM 1043 C CA . ALA A 1 138 ? 18.989 -0.645 1.434 1.00 69.31 138 ALA A CA 1
ATOM 1044 C C . ALA A 1 138 ? 18.270 0.008 2.626 1.00 69.31 138 ALA A C 1
ATOM 1046 O O . ALA A 1 138 ? 17.900 -0.680 3.574 1.00 69.31 138 ALA A O 1
ATOM 1047 N N . ALA A 1 139 ? 18.005 1.314 2.539 1.00 68.88 139 ALA A N 1
ATOM 1048 C CA . ALA A 1 139 ? 17.262 2.058 3.548 1.00 68.88 139 ALA A CA 1
ATOM 1049 C C . ALA A 1 139 ? 15.771 1.694 3.614 1.00 68.88 139 ALA A C 1
ATOM 1051 O O . ALA A 1 139 ? 15.169 1.810 4.679 1.00 68.88 139 ALA A O 1
ATOM 1052 N N . ARG A 1 140 ? 15.175 1.245 2.502 1.00 73.00 140 ARG A N 1
ATOM 1053 C CA . ARG A 1 140 ? 13.763 0.830 2.451 1.00 73.00 140 ARG A CA 1
ATOM 1054 C C . ARG A 1 140 ? 13.577 -0.654 2.734 1.00 73.00 140 ARG A C 1
ATOM 1056 O O . ARG A 1 140 ? 12.581 -1.041 3.322 1.00 73.00 140 ARG A O 1
ATOM 1063 N N . THR A 1 141 ? 14.563 -1.484 2.410 1.00 78.06 141 THR A N 1
ATOM 1064 C CA . THR A 1 141 ? 14.476 -2.942 2.585 1.00 78.06 141 THR A CA 1
ATOM 1065 C C . THR A 1 141 ? 14.987 -3.362 3.966 1.00 78.06 141 THR A C 1
ATOM 1067 O O . THR A 1 141 ? 16.033 -4.003 4.096 1.00 78.06 141 THR A O 1
ATOM 1070 N N . THR A 1 142 ? 14.280 -2.947 5.018 1.00 83.06 142 THR A N 1
ATOM 1071 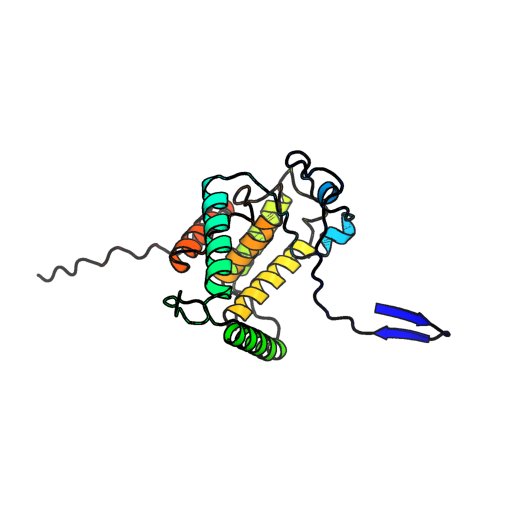C CA . THR A 1 142 ? 14.598 -3.260 6.425 1.00 83.06 142 THR A CA 1
ATOM 1072 C C . THR A 1 142 ? 13.476 -4.076 7.067 1.00 83.06 142 THR A C 1
ATOM 1074 O O . THR A 1 142 ? 12.464 -4.327 6.426 1.00 83.06 142 THR A O 1
ATOM 1077 N N . ILE A 1 143 ? 13.613 -4.471 8.338 1.00 87.38 143 ILE A N 1
ATOM 1078 C CA . ILE A 1 143 ? 12.517 -5.124 9.083 1.00 87.38 143 ILE A CA 1
ATOM 1079 C C . ILE A 1 143 ? 11.249 -4.252 9.083 1.00 87.38 143 ILE A C 1
ATOM 1081 O O . ILE A 1 143 ? 10.145 -4.783 9.038 1.00 87.38 143 ILE A O 1
ATOM 1085 N N . ARG A 1 144 ? 11.398 -2.921 9.003 1.00 86.94 144 ARG A N 1
ATOM 1086 C CA . ARG A 1 144 ? 10.263 -2.001 8.876 1.00 86.94 144 ARG A CA 1
ATOM 1087 C C . ARG A 1 144 ? 9.425 -2.261 7.633 1.00 86.94 144 ARG A C 1
ATOM 1089 O O . ARG A 1 144 ? 8.225 -2.107 7.728 1.00 86.94 144 ARG A O 1
ATOM 1096 N N . LEU A 1 145 ? 10.018 -2.700 6.517 1.00 89.12 145 LEU A N 1
ATOM 1097 C CA . LEU A 1 145 ? 9.248 -3.073 5.325 1.00 89.12 145 LEU A CA 1
ATOM 1098 C C . LEU A 1 145 ? 8.292 -4.225 5.634 1.00 89.12 145 LEU A C 1
ATOM 1100 O O . LEU A 1 145 ? 7.131 -4.168 5.252 1.00 89.12 145 LEU A O 1
ATOM 1104 N N . LEU A 1 146 ? 8.764 -5.249 6.350 1.00 91.94 146 LEU A N 1
ATOM 1105 C CA . LEU A 1 146 ? 7.917 -6.371 6.747 1.00 91.94 146 LEU A CA 1
ATOM 1106 C C . LEU A 1 146 ? 6.811 -5.920 7.710 1.00 91.94 146 LEU A C 1
ATOM 1108 O O . LEU A 1 146 ? 5.656 -6.288 7.528 1.00 91.94 146 LEU A O 1
ATOM 1112 N N . GLU A 1 147 ? 7.132 -5.062 8.680 1.00 91.50 147 GLU A N 1
ATOM 1113 C CA . GLU A 1 147 ? 6.119 -4.456 9.551 1.00 91.50 147 GLU A CA 1
ATOM 1114 C C . GLU A 1 147 ? 5.097 -3.621 8.759 1.00 91.50 147 GLU A C 1
ATOM 1116 O O . GLU A 1 147 ? 3.902 -3.693 9.041 1.00 91.50 147 GLU A O 1
ATOM 1121 N N . SER A 1 148 ? 5.540 -2.850 7.760 1.00 92.56 148 SER A N 1
ATOM 1122 C CA . SER A 1 148 ? 4.673 -2.066 6.874 1.00 92.56 148 SER A CA 1
ATOM 1123 C C . SER A 1 148 ? 3.758 -2.971 6.052 1.00 92.56 148 SER A C 1
ATOM 1125 O O . SER A 1 148 ? 2.563 -2.706 5.983 1.00 92.56 148 SER A O 1
ATOM 1127 N N . LEU A 1 149 ? 4.276 -4.066 5.489 1.00 94.19 149 LEU A N 1
ATOM 1128 C CA . LEU A 1 149 ? 3.486 -5.057 4.753 1.00 94.19 149 LEU A CA 1
ATOM 1129 C C . LEU A 1 149 ? 2.387 -5.666 5.629 1.00 94.19 149 LEU A C 1
ATOM 1131 O O . LEU A 1 149 ? 1.233 -5.727 5.212 1.00 94.19 149 LEU A O 1
ATOM 1135 N N . VAL A 1 150 ? 2.720 -6.046 6.867 1.00 94.06 150 VAL A N 1
ATOM 1136 C CA . VAL A 1 150 ? 1.736 -6.556 7.834 1.00 94.06 150 VAL A CA 1
ATOM 1137 C C . VAL A 1 150 ? 0.688 -5.488 8.155 1.00 94.06 150 VAL A C 1
ATOM 1139 O O . VAL A 1 150 ? -0.508 -5.781 8.116 1.00 94.06 150 VAL A O 1
ATOM 1142 N N . ARG A 1 151 ? 1.100 -4.236 8.410 1.00 92.62 151 ARG A N 1
ATOM 1143 C CA . ARG A 1 151 ? 0.172 -3.118 8.659 1.00 92.62 151 ARG A CA 1
ATOM 1144 C C . ARG A 1 151 ? -0.765 -2.869 7.475 1.00 92.62 151 ARG A C 1
ATOM 1146 O O . ARG A 1 151 ? -1.957 -2.664 7.695 1.00 92.62 151 ARG A O 1
ATOM 1153 N N . LEU A 1 152 ? -0.251 -2.904 6.245 1.00 94.19 152 LEU A N 1
ATOM 1154 C CA . LEU A 1 152 ? -1.030 -2.728 5.017 1.00 94.19 152 LEU A CA 1
ATOM 1155 C C . LEU A 1 152 ? -2.019 -3.881 4.809 1.00 94.19 152 LEU A C 1
ATOM 1157 O O . LEU A 1 152 ? -3.197 -3.625 4.569 1.00 94.19 152 LEU A O 1
ATOM 1161 N N . ALA A 1 153 ? -1.586 -5.131 4.984 1.00 95.56 153 ALA A N 1
ATOM 1162 C CA . ALA A 1 153 ? -2.454 -6.300 4.840 1.00 95.56 153 ALA A CA 1
ATOM 1163 C C . ALA A 1 153 ? -3.568 -6.307 5.904 1.00 95.56 153 ALA A C 1
ATOM 1165 O O . ALA A 1 153 ? -4.740 -6.510 5.597 1.00 95.56 153 ALA A O 1
ATOM 1166 N N . GLN A 1 154 ? -3.241 -5.984 7.158 1.00 93.00 154 GLN A N 1
ATOM 1167 C CA . GLN A 1 154 ? -4.240 -5.809 8.217 1.00 93.00 154 GLN A CA 1
ATOM 1168 C C . GLN A 1 154 ? -5.196 -4.646 7.924 1.00 93.00 154 GLN A C 1
ATOM 1170 O O . GLN A 1 154 ? -6.393 -4.754 8.192 1.00 93.00 154 GLN A O 1
ATOM 1175 N N . ALA A 1 155 ? -4.696 -3.528 7.390 1.00 91.75 155 ALA A N 1
ATOM 1176 C CA . ALA A 1 155 ? -5.535 -2.400 6.998 1.00 91.75 155 ALA A CA 1
ATOM 1177 C C . ALA A 1 155 ? -6.508 -2.791 5.878 1.00 91.75 155 ALA A C 1
ATOM 1179 O O . ALA A 1 155 ? -7.689 -2.464 5.980 1.00 91.75 155 ALA A O 1
ATOM 1180 N N . HIS A 1 156 ? -6.051 -3.543 4.875 1.00 93.75 156 HIS A N 1
ATOM 1181 C CA . HIS A 1 156 ? -6.905 -4.056 3.806 1.00 93.75 156 HIS A CA 1
ATOM 1182 C C . HIS A 1 156 ? -7.961 -5.037 4.335 1.00 93.75 156 HIS A C 1
ATOM 1184 O O . HIS A 1 156 ? -9.148 -4.855 4.079 1.00 93.75 156 HIS A O 1
ATOM 1190 N N . ALA A 1 157 ? -7.576 -5.995 5.185 1.00 93.12 157 ALA A N 1
ATOM 1191 C CA . ALA A 1 157 ? -8.521 -6.917 5.819 1.00 93.12 157 ALA A CA 1
ATOM 1192 C C . ALA A 1 157 ? -9.612 -6.173 6.614 1.00 93.12 157 ALA A C 1
ATOM 1194 O O . ALA A 1 157 ? -10.791 -6.525 6.544 1.00 93.12 157 ALA A O 1
ATOM 1195 N N . ARG A 1 158 ? -9.241 -5.100 7.330 1.00 90.75 158 ARG A N 1
ATOM 1196 C CA . ARG A 1 158 ? -10.193 -4.220 8.033 1.00 90.75 158 ARG A CA 1
ATOM 1197 C C . ARG A 1 158 ? -11.116 -3.495 7.063 1.00 90.75 158 ARG A C 1
ATOM 1199 O O . ARG A 1 158 ? -12.317 -3.458 7.313 1.00 90.75 158 ARG A O 1
ATOM 1206 N N . LEU A 1 159 ? -10.572 -2.945 5.977 1.00 92.12 159 LEU A N 1
ATOM 1207 C CA . LEU A 1 159 ? -11.355 -2.308 4.914 1.00 92.12 159 LEU A CA 1
ATOM 1208 C C . LEU A 1 159 ? -12.313 -3.282 4.224 1.00 92.12 159 LEU A C 1
ATOM 1210 O O . LEU A 1 159 ? -13.321 -2.832 3.711 1.00 92.12 159 LEU A O 1
ATOM 1214 N N . MET A 1 160 ? -12.038 -4.586 4.257 1.00 91.69 160 MET A N 1
ATOM 1215 C CA . MET A 1 160 ? -12.940 -5.642 3.785 1.00 91.69 160 MET A CA 1
ATOM 1216 C C . MET A 1 160 ? -13.843 -6.206 4.898 1.00 91.69 160 MET A C 1
ATOM 1218 O O . MET A 1 160 ? -14.514 -7.218 4.703 1.00 91.69 160 MET A O 1
ATOM 1222 N N . ALA A 1 161 ? -13.849 -5.584 6.083 1.00 90.00 161 ALA A N 1
ATOM 1223 C CA . ALA A 1 161 ? -14.587 -6.009 7.275 1.00 90.00 161 ALA A CA 1
ATOM 1224 C C . ALA A 1 161 ? -14.289 -7.450 7.752 1.00 90.00 161 ALA A C 1
ATOM 1226 O O . ALA A 1 161 ? -15.134 -8.092 8.385 1.00 90.00 161 ALA A O 1
ATOM 1227 N N . ARG A 1 162 ? -13.083 -7.965 7.484 1.00 90.06 162 ARG A N 1
ATOM 1228 C CA . ARG A 1 162 ? -12.658 -9.331 7.827 1.00 90.06 162 ARG A CA 1
ATOM 1229 C C . ARG A 1 162 ? -12.090 -9.415 9.244 1.00 90.06 162 ARG A C 1
ATOM 1231 O O . ARG A 1 162 ? -11.507 -8.469 9.766 1.00 90.06 162 ARG A O 1
ATOM 1238 N N . GLY A 1 163 ? -12.252 -10.585 9.865 1.00 88.69 163 GLY A N 1
ATOM 1239 C CA . GLY A 1 163 ? -11.687 -10.915 11.183 1.00 88.69 163 GLY A CA 1
ATOM 1240 C C . GLY A 1 163 ? -10.326 -11.620 11.139 1.00 88.69 163 GLY A C 1
ATOM 1241 O O . GLY A 1 163 ? -9.766 -11.917 12.189 1.00 88.69 163 GLY A O 1
ATOM 1242 N N . ARG A 1 164 ? -9.804 -11.900 9.942 1.00 91.81 164 ARG A N 1
ATOM 1243 C CA . ARG A 1 164 ? -8.523 -12.571 9.697 1.00 91.81 164 ARG A CA 1
ATOM 1244 C C . ARG A 1 164 ? -7.915 -12.009 8.416 1.00 91.81 164 ARG A C 1
ATOM 1246 O O . ARG A 1 164 ? -8.670 -11.669 7.507 1.00 91.81 164 ARG A O 1
ATOM 1253 N N . VAL A 1 165 ? -6.588 -11.929 8.345 1.00 95.00 165 VAL A N 1
ATOM 1254 C CA . VAL A 1 165 ? -5.891 -11.503 7.126 1.00 95.00 165 VAL A CA 1
ATOM 1255 C C . VAL A 1 165 ? -5.718 -12.686 6.174 1.00 95.00 165 VAL A C 1
ATOM 1257 O O . VAL A 1 165 ? -5.097 -13.691 6.532 1.00 95.00 165 VAL A O 1
ATOM 1260 N N . GLY A 1 166 ? -6.296 -12.576 4.981 1.00 94.94 166 GLY A N 1
ATOM 1261 C CA . GLY A 1 166 ? -6.274 -13.596 3.934 1.00 94.94 166 GLY A CA 1
ATOM 1262 C C . GLY A 1 166 ? -5.216 -13.350 2.857 1.00 94.94 166 GLY A C 1
ATOM 1263 O O . GLY A 1 166 ? -4.521 -12.334 2.863 1.00 94.94 166 GLY A O 1
ATOM 1264 N N . LEU A 1 167 ? -5.145 -14.275 1.894 1.00 95.00 167 LEU A N 1
ATOM 1265 C CA . LEU A 1 167 ? -4.250 -14.198 0.735 1.00 95.00 167 LEU A CA 1
ATOM 1266 C C . LEU A 1 167 ? -4.420 -12.883 -0.043 1.00 95.00 167 LEU A C 1
ATOM 1268 O O . LEU A 1 167 ? -3.443 -12.185 -0.298 1.00 95.00 167 LEU A O 1
ATOM 1272 N N . GLN A 1 168 ? -5.667 -12.500 -0.327 1.00 94.12 168 GLN A N 1
ATOM 1273 C CA . GLN A 1 168 ? -5.990 -11.259 -1.035 1.00 94.12 168 GLN A CA 1
ATOM 1274 C C . GLN A 1 168 ? -5.425 -10.014 -0.365 1.00 94.12 168 GLN A C 1
ATOM 1276 O O . GLN A 1 168 ? -4.910 -9.122 -1.033 1.00 94.12 168 GLN A O 1
ATOM 1281 N N . ASP A 1 169 ? -5.475 -9.961 0.960 1.00 95.75 169 ASP A N 1
ATOM 1282 C CA . ASP A 1 169 ? -4.976 -8.811 1.699 1.00 95.75 169 ASP A CA 1
ATOM 1283 C C . ASP A 1 169 ? -3.444 -8.710 1.604 1.00 95.75 169 ASP A C 1
ATOM 1285 O O . ASP A 1 169 ? -2.898 -7.610 1.518 1.00 95.75 169 ASP A O 1
ATOM 1289 N N . ALA A 1 170 ? -2.750 -9.854 1.570 1.00 96.19 170 ALA A N 1
ATOM 1290 C CA . ALA A 1 170 ? -1.305 -9.909 1.367 1.00 96.19 170 ALA A CA 1
ATOM 1291 C C . ALA A 1 170 ? -0.907 -9.512 -0.061 1.00 96.19 170 ALA A C 1
ATOM 1293 O O . ALA A 1 170 ? 0.020 -8.723 -0.228 1.00 96.19 170 ALA A O 1
ATOM 1294 N N . VAL A 1 171 ? -1.626 -9.994 -1.078 1.00 94.62 171 VAL A N 1
ATOM 1295 C CA . VAL A 1 171 ? -1.391 -9.636 -2.489 1.00 94.62 171 VAL A CA 1
ATOM 1296 C C . VAL A 1 171 ? -1.560 -8.129 -2.704 1.00 94.62 171 VAL A C 1
ATOM 1298 O O . VAL A 1 171 ? -0.688 -7.490 -3.292 1.00 94.62 171 VAL A O 1
ATOM 1301 N N . ILE A 1 172 ? -2.627 -7.529 -2.166 1.00 93.56 172 ILE A N 1
ATOM 1302 C CA . ILE A 1 172 ? -2.852 -6.079 -2.263 1.00 93.56 172 ILE A CA 1
ATOM 1303 C C . ILE A 1 172 ? -1.778 -5.294 -1.502 1.00 93.56 172 ILE A C 1
ATOM 1305 O O . ILE A 1 172 ? -1.282 -4.284 -2.002 1.00 93.56 172 ILE A O 1
ATOM 1309 N N . ALA A 1 173 ? -1.367 -5.754 -0.317 1.00 94.44 173 ALA A N 1
ATOM 1310 C CA . ALA A 1 173 ? -0.281 -5.119 0.427 1.00 94.44 173 ALA A CA 1
ATOM 1311 C C . ALA A 1 173 ? 1.045 -5.147 -0.346 1.00 94.44 173 ALA A C 1
ATOM 1313 O O . ALA A 1 173 ? 1.751 -4.136 -0.373 1.00 94.44 173 ALA A O 1
ATOM 1314 N N . VAL A 1 174 ? 1.359 -6.271 -1.001 1.00 92.88 174 VAL A N 1
ATOM 1315 C CA . VAL A 1 174 ? 2.516 -6.389 -1.896 1.00 92.88 174 VAL A CA 1
ATOM 1316 C C . VAL A 1 174 ? 2.386 -5.405 -3.049 1.00 92.88 174 VAL A C 1
ATOM 1318 O O . VAL A 1 174 ? 3.304 -4.625 -3.239 1.00 92.88 174 VAL A O 1
ATOM 1321 N N . MET A 1 175 ? 1.246 -5.344 -3.741 1.00 89.50 175 MET A N 1
ATOM 1322 C CA . MET A 1 175 ? 1.025 -4.393 -4.838 1.00 89.50 175 MET A CA 1
ATOM 1323 C C . MET A 1 175 ? 1.249 -2.933 -4.410 1.00 89.50 175 MET A C 1
ATOM 1325 O O . MET A 1 175 ? 1.928 -2.181 -5.105 1.00 89.50 175 MET A O 1
ATOM 1329 N N . VAL A 1 176 ? 0.713 -2.520 -3.256 1.00 89.50 176 VAL A N 1
ATOM 1330 C CA . VAL A 1 176 ? 0.894 -1.151 -2.736 1.00 89.50 176 VAL A CA 1
ATOM 1331 C C . VAL A 1 176 ? 2.359 -0.879 -2.389 1.00 89.50 176 VAL A C 1
ATOM 1333 O O . VAL A 1 176 ? 2.890 0.187 -2.712 1.00 89.50 176 VAL A O 1
ATOM 1336 N N . ALA A 1 177 ? 3.027 -1.833 -1.736 1.00 88.19 177 ALA A N 1
ATOM 1337 C CA . ALA A 1 177 ? 4.443 -1.714 -1.414 1.00 88.19 177 ALA A CA 1
ATOM 1338 C C . ALA A 1 177 ? 5.305 -1.678 -2.684 1.00 88.19 177 ALA A C 1
ATOM 1340 O O . ALA A 1 177 ? 6.264 -0.913 -2.752 1.00 88.19 177 ALA A O 1
ATOM 1341 N N . ASP A 1 178 ? 4.945 -2.462 -3.691 1.00 84.75 178 ASP A N 1
ATOM 1342 C CA . ASP A 1 178 ? 5.653 -2.571 -4.959 1.00 84.75 178 ASP A CA 1
ATOM 1343 C C . ASP A 1 178 ? 5.542 -1.285 -5.782 1.00 84.75 178 ASP A C 1
ATOM 1345 O O . ASP A 1 178 ? 6.555 -0.718 -6.191 1.00 84.75 178 ASP A O 1
ATOM 1349 N N . ALA A 1 179 ? 4.331 -0.724 -5.879 1.00 80.81 179 ALA A N 1
ATOM 1350 C CA . ALA A 1 179 ? 4.087 0.589 -6.477 1.00 80.81 179 ALA A CA 1
ATOM 1351 C C . ALA A 1 179 ? 4.852 1.717 -5.758 1.00 80.81 179 ALA A C 1
ATOM 1353 O O . ALA A 1 179 ? 5.215 2.727 -6.362 1.00 80.81 179 ALA A O 1
ATOM 1354 N N . SER A 1 180 ? 5.150 1.553 -4.465 1.00 80.19 180 SER A N 1
ATOM 1355 C CA . SER A 1 180 ? 6.012 2.485 -3.738 1.00 80.19 180 SER A CA 1
ATOM 1356 C C . SER A 1 180 ? 7.503 2.342 -4.096 1.00 80.19 180 SER A C 1
ATOM 1358 O O . SER A 1 180 ? 8.295 3.282 -3.929 1.00 80.19 180 SER A O 1
ATOM 1360 N N . MET A 1 181 ? 7.941 1.185 -4.589 1.00 70.75 181 MET A N 1
ATOM 1361 C CA . MET A 1 181 ? 9.345 0.869 -4.840 1.00 70.75 181 MET A CA 1
ATOM 1362 C C . MET A 1 181 ? 9.765 1.153 -6.290 1.00 70.75 181 MET A C 1
ATOM 1364 O O . MET A 1 181 ? 10.217 0.269 -6.998 1.00 70.75 181 MET A O 1
ATOM 1368 N N . ALA A 1 182 ? 9.751 2.435 -6.673 1.00 58.88 182 ALA A N 1
ATOM 1369 C CA . ALA A 1 182 ? 10.037 2.985 -8.014 1.00 58.88 182 ALA A CA 1
ATOM 1370 C C . ALA A 1 182 ? 11.216 2.427 -8.862 1.00 58.88 182 ALA A C 1
ATOM 1372 O O . ALA A 1 182 ? 11.281 2.731 -10.045 1.00 58.88 182 ALA A O 1
ATOM 1373 N N . VAL A 1 183 ? 12.169 1.673 -8.300 1.00 50.22 183 VAL A N 1
ATOM 1374 C CA . VAL A 1 183 ? 13.364 1.154 -9.016 1.00 50.22 183 VAL A CA 1
ATOM 1375 C C . VAL A 1 183 ? 13.466 -0.378 -8.958 1.00 50.22 183 VAL A C 1
ATOM 1377 O O . VAL A 1 183 ? 14.210 -0.974 -9.725 1.00 50.22 183 VAL A O 1
ATOM 1380 N N . ALA A 1 184 ? 12.722 -1.029 -8.062 1.00 52.88 184 ALA A N 1
ATOM 1381 C CA . ALA A 1 184 ? 12.780 -2.474 -7.833 1.00 52.88 184 ALA A CA 1
ATOM 1382 C C . ALA A 1 184 ? 11.363 -3.036 -7.655 1.00 52.88 184 ALA A C 1
ATOM 1384 O O . ALA A 1 184 ? 11.117 -3.796 -6.718 1.00 52.88 184 ALA A O 1
ATOM 1385 N N . ALA A 1 185 ? 10.443 -2.567 -8.502 1.00 59.22 185 ALA A N 1
ATOM 1386 C CA . ALA A 1 185 ? 9.071 -3.040 -8.538 1.00 59.22 185 ALA A CA 1
ATOM 1387 C C . ALA A 1 185 ? 9.036 -4.426 -9.202 1.00 59.22 185 ALA A C 1
ATOM 1389 O O . ALA A 1 185 ? 9.462 -4.583 -10.347 1.00 59.22 185 ALA A O 1
ATOM 1390 N N . LEU A 1 186 ? 8.562 -5.416 -8.455 1.00 58.19 186 LEU A N 1
ATOM 1391 C CA . LEU A 1 186 ? 8.295 -6.796 -8.844 1.00 58.19 186 LEU A CA 1
ATOM 1392 C C . LEU A 1 186 ? 7.379 -6.875 -10.071 1.00 58.19 186 LEU A C 1
ATOM 1394 O O . LEU A 1 186 ? 7.596 -7.709 -10.937 1.00 58.19 186 LEU A O 1
ATOM 1398 N N . LEU A 1 187 ? 6.377 -5.998 -10.158 1.00 62.00 187 LEU A N 1
ATOM 1399 C CA . LEU A 1 187 ? 5.374 -5.991 -11.227 1.00 62.00 187 LEU A CA 1
ATOM 1400 C C . LEU A 1 187 ? 5.732 -5.048 -12.391 1.00 62.00 187 LEU A C 1
ATOM 1402 O O . LEU A 1 187 ? 4.914 -4.822 -13.280 1.00 62.00 187 LEU A O 1
ATOM 1406 N N . GLY A 1 188 ? 6.950 -4.496 -12.398 1.00 58.91 188 GLY A N 1
ATOM 1407 C CA . GLY A 1 188 ? 7.394 -3.504 -13.377 1.00 58.91 188 GLY A CA 1
ATOM 1408 C C . GLY A 1 188 ? 7.034 -2.056 -13.000 1.00 58.91 188 GLY A C 1
ATOM 1409 O O . GLY A 1 188 ? 6.456 -1.795 -11.942 1.00 58.91 188 GLY A O 1
ATOM 1410 N N . PRO A 1 189 ? 7.428 -1.069 -13.826 1.00 56.88 189 PRO A N 1
ATOM 1411 C CA . PRO A 1 189 ? 7.188 0.340 -13.536 1.00 56.88 189 PRO A CA 1
ATOM 1412 C C . PRO A 1 189 ? 5.693 0.675 -13.636 1.00 56.88 189 PRO A C 1
ATOM 1414 O O . PRO A 1 189 ? 5.162 0.871 -14.724 1.00 56.88 189 PRO A O 1
ATOM 1417 N N . ASN A 1 190 ? 5.022 0.790 -12.491 1.00 59.88 190 ASN A N 1
ATOM 1418 C CA . ASN A 1 190 ? 3.646 1.277 -12.414 1.00 59.88 190 ASN A CA 1
ATOM 1419 C C . ASN A 1 190 ? 3.625 2.801 -12.247 1.00 59.88 190 ASN A C 1
ATOM 1421 O O . ASN A 1 190 ? 4.114 3.325 -11.243 1.00 59.88 190 ASN A O 1
ATOM 1425 N N . ASN A 1 191 ? 3.021 3.521 -13.200 1.00 61.31 191 ASN A N 1
ATOM 1426 C CA . ASN A 1 191 ? 2.700 4.931 -12.995 1.00 61.31 191 ASN A CA 1
ATOM 1427 C C . ASN A 1 191 ? 1.386 5.036 -12.214 1.00 61.31 191 ASN A C 1
ATOM 1429 O O . ASN A 1 191 ? 0.314 4.749 -12.744 1.00 61.31 191 ASN A O 1
ATOM 1433 N N . ALA A 1 192 ? 1.465 5.488 -10.962 1.00 60.69 192 ALA A N 1
ATOM 1434 C CA . ALA A 1 192 ? 0.293 5.693 -10.115 1.00 60.69 192 ALA A CA 1
ATOM 1435 C C . ALA A 1 192 ? -0.712 6.710 -10.697 1.00 60.69 192 ALA A C 1
ATOM 1437 O O . ALA A 1 192 ? -1.854 6.733 -10.248 1.00 60.69 192 ALA A O 1
ATOM 1438 N N . LEU A 1 193 ? -0.300 7.535 -11.671 1.00 56.84 193 LEU A N 1
ATOM 1439 C CA . LEU A 1 193 ? -1.168 8.498 -12.354 1.00 56.84 193 LEU A CA 1
ATOM 1440 C C . LEU A 1 193 ? -2.001 7.902 -13.499 1.00 56.84 193 LEU A C 1
ATOM 1442 O O . LEU A 1 193 ? -2.998 8.512 -13.860 1.00 56.84 193 LEU A O 1
ATOM 1446 N N . HIS A 1 194 ? -1.638 6.736 -14.043 1.00 60.47 194 HIS A N 1
ATOM 1447 C CA . HIS A 1 194 ? -2.362 6.104 -15.161 1.00 60.47 194 HIS A CA 1
ATOM 1448 C C . HIS A 1 194 ? -3.134 4.847 -14.735 1.00 60.47 194 HIS A C 1
ATOM 1450 O O . HIS A 1 194 ? -3.338 3.925 -15.523 1.00 60.47 194 HIS A O 1
ATOM 1456 N N . THR A 1 195 ? -3.559 4.776 -13.473 1.00 66.50 195 THR A N 1
ATOM 1457 C CA . THR A 1 195 ? -4.414 3.688 -12.994 1.00 66.50 195 THR A CA 1
ATOM 1458 C C . THR A 1 195 ? -5.863 3.940 -13.400 1.00 66.50 195 THR A C 1
ATOM 1460 O O . THR A 1 195 ? -6.513 4.881 -12.947 1.00 66.50 195 THR A O 1
ATOM 1463 N N . HIS A 1 196 ? -6.388 3.077 -14.267 1.00 65.56 196 HIS A N 1
ATOM 1464 C CA . HIS A 1 196 ? -7.808 3.066 -14.595 1.00 65.56 196 HIS A CA 1
ATOM 1465 C C . HIS A 1 196 ? -8.599 2.341 -13.506 1.00 65.56 196 HIS A C 1
ATOM 1467 O O . HIS A 1 196 ? -8.117 1.381 -12.904 1.00 65.56 196 HIS A O 1
ATOM 1473 N N . ALA A 1 197 ? -9.828 2.799 -13.258 1.00 66.31 197 ALA A N 1
ATOM 1474 C CA . ALA A 1 197 ? -10.751 2.035 -12.437 1.00 66.31 197 ALA A CA 1
ATOM 1475 C C . ALA A 1 197 ? -11.049 0.701 -13.147 1.00 66.31 197 ALA A C 1
ATOM 1477 O O . ALA A 1 197 ? -11.383 0.725 -14.338 1.00 66.31 197 ALA A O 1
ATOM 1478 N N . PRO A 1 198 ? -10.920 -0.436 -12.446 1.00 71.94 198 PRO A N 1
ATOM 1479 C CA . PRO A 1 198 ? -11.172 -1.743 -13.030 1.00 71.94 198 PRO A CA 1
ATOM 1480 C C . PRO A 1 198 ? -12.624 -1.824 -13.515 1.00 71.94 198 PRO A C 1
ATOM 1482 O O . PRO A 1 198 ? -13.540 -1.395 -12.808 1.00 71.94 198 PRO A O 1
ATOM 1485 N N . GLN A 1 199 ? -12.844 -2.362 -14.717 1.00 74.31 199 GLN A N 1
ATOM 1486 C CA . GLN A 1 199 ? -14.205 -2.654 -15.193 1.00 74.31 199 GLN A CA 1
ATOM 1487 C C . GLN A 1 199 ? -14.798 -3.847 -14.431 1.00 74.31 199 GLN A C 1
ATOM 1489 O O . GLN A 1 199 ? -15.988 -3.849 -14.121 1.00 74.31 199 GLN A O 1
ATOM 1494 N N . ASP A 1 200 ? -13.948 -4.820 -14.090 1.00 83.19 200 ASP A N 1
ATOM 1495 C CA . ASP A 1 200 ? -14.259 -5.971 -13.250 1.00 83.19 200 ASP A CA 1
ATOM 1496 C C . ASP A 1 200 ? -13.156 -6.128 -12.193 1.00 83.19 200 ASP A C 1
ATOM 1498 O O . ASP A 1 200 ? -12.040 -6.569 -12.474 1.00 83.19 200 ASP A O 1
ATOM 1502 N N . ALA A 1 201 ? -13.477 -5.737 -10.960 1.00 81.56 201 ALA A N 1
ATOM 1503 C CA . ALA A 1 201 ? -12.529 -5.754 -9.853 1.00 81.56 201 ALA A CA 1
ATOM 1504 C C . ALA A 1 201 ? -12.072 -7.172 -9.475 1.00 81.56 201 ALA A C 1
ATOM 1506 O O . ALA A 1 201 ? -10.934 -7.338 -9.031 1.00 81.56 201 ALA A O 1
ATOM 1507 N N . ASP A 1 202 ? -12.925 -8.184 -9.652 1.00 85.94 202 ASP A N 1
ATOM 1508 C CA . ASP A 1 202 ? -12.598 -9.565 -9.294 1.00 85.94 202 ASP A CA 1
ATOM 1509 C C . ASP A 1 202 ? -11.664 -10.182 -10.339 1.00 85.94 202 ASP A C 1
ATOM 1511 O O . ASP A 1 202 ? -10.678 -10.837 -9.987 1.00 85.94 202 ASP A O 1
ATOM 1515 N N . ALA A 1 203 ? -11.919 -9.921 -11.624 1.00 86.19 203 ALA A N 1
ATOM 1516 C CA . ALA A 1 203 ? -11.041 -10.355 -12.708 1.00 86.19 203 ALA A CA 1
ATOM 1517 C C . ALA A 1 203 ? -9.657 -9.690 -12.632 1.00 86.19 203 ALA A C 1
ATOM 1519 O O . ALA A 1 203 ? -8.634 -10.374 -12.766 1.00 86.19 203 ALA A O 1
ATOM 1520 N N . ASP A 1 204 ? -9.613 -8.383 -12.360 1.00 84.81 204 ASP A N 1
ATOM 1521 C CA . ASP A 1 204 ? -8.358 -7.638 -12.231 1.00 84.81 204 ASP A CA 1
ATOM 1522 C C . ASP A 1 204 ? -7.568 -8.084 -10.999 1.00 84.81 204 ASP A C 1
ATOM 1524 O O . ASP A 1 204 ? -6.352 -8.295 -11.071 1.00 84.81 204 ASP A O 1
ATOM 1528 N N . TYR A 1 205 ? -8.256 -8.347 -9.885 1.00 87.44 205 TYR A N 1
ATOM 1529 C CA . TYR A 1 205 ? -7.631 -8.965 -8.723 1.00 87.44 205 TYR A CA 1
ATOM 1530 C C . TYR A 1 205 ? -7.076 -10.362 -9.049 1.00 87.44 205 TYR A C 1
ATOM 1532 O O . TYR A 1 205 ? -5.940 -10.663 -8.688 1.00 87.44 205 TYR A O 1
ATOM 1540 N N . ALA A 1 206 ? -7.812 -11.207 -9.776 1.00 88.25 206 ALA A N 1
ATOM 1541 C CA . ALA A 1 206 ? -7.330 -12.532 -10.164 1.00 88.25 206 ALA A CA 1
ATOM 1542 C C . ALA A 1 206 ? -6.114 -12.468 -11.107 1.00 88.25 206 ALA A C 1
ATOM 1544 O O . ALA A 1 206 ? -5.265 -13.363 -11.102 1.00 88.25 206 ALA A O 1
ATOM 1545 N N . ALA A 1 207 ? -6.003 -11.434 -11.945 1.00 87.94 207 ALA A N 1
ATOM 1546 C CA . ALA A 1 207 ? -4.803 -11.185 -12.741 1.00 87.94 207 ALA A CA 1
ATOM 1547 C C . ALA A 1 207 ? -3.616 -10.771 -11.857 1.00 87.94 207 ALA A C 1
ATOM 1549 O O . ALA A 1 207 ? -2.530 -11.342 -11.990 1.00 87.94 207 ALA A O 1
ATOM 1550 N N . LEU A 1 208 ? -3.840 -9.849 -10.917 1.00 87.25 208 LEU A N 1
ATOM 1551 C CA . LEU A 1 208 ? -2.834 -9.395 -9.957 1.00 87.25 208 LEU A CA 1
ATOM 1552 C C . LEU A 1 208 ? -2.328 -10.539 -9.068 1.00 87.25 208 LEU A C 1
ATOM 1554 O O . LEU A 1 208 ? -1.122 -10.703 -8.909 1.00 87.25 208 LEU A O 1
ATOM 1558 N N . GLU A 1 209 ? -3.235 -11.346 -8.517 1.00 91.25 209 GLU A N 1
ATOM 1559 C CA . GLU A 1 209 ? -2.905 -12.515 -7.699 1.00 91.25 209 GLU A CA 1
ATOM 1560 C C . GLU A 1 209 ? -1.993 -13.466 -8.471 1.00 91.25 209 GLU A C 1
ATOM 1562 O O . GLU A 1 209 ? -0.932 -13.845 -7.975 1.00 91.25 209 GLU A O 1
ATOM 1567 N N . ARG A 1 210 ? -2.354 -13.802 -9.716 1.00 90.62 210 ARG A N 1
ATOM 1568 C CA . ARG A 1 210 ? -1.536 -14.682 -10.557 1.00 90.62 210 ARG A CA 1
ATOM 1569 C C . ARG A 1 210 ? -0.156 -14.093 -10.835 1.00 90.62 210 ARG A C 1
ATOM 1571 O O . ARG A 1 210 ? 0.819 -14.834 -10.754 1.00 90.62 210 ARG A O 1
ATOM 1578 N N . ALA A 1 211 ? -0.064 -12.797 -11.135 1.00 89.94 211 ALA A N 1
ATOM 1579 C CA . ALA A 1 211 ? 1.210 -12.130 -11.393 1.00 89.94 211 ALA A CA 1
ATOM 1580 C C . ALA A 1 211 ? 2.118 -12.142 -10.152 1.00 89.94 211 ALA A C 1
ATOM 1582 O O . ALA A 1 211 ? 3.262 -12.585 -10.226 1.00 89.94 211 ALA A O 1
ATOM 1583 N N . VAL A 1 212 ? 1.586 -11.742 -8.992 1.00 90.75 212 VAL A N 1
ATOM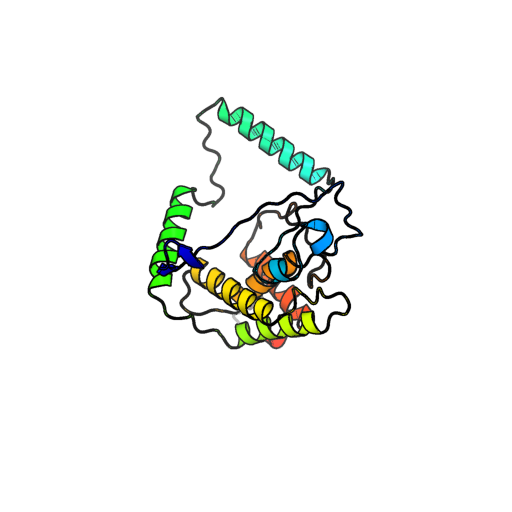 1584 C CA . VAL A 1 212 ? 2.338 -11.712 -7.728 1.00 90.75 212 VAL A CA 1
ATOM 1585 C C . VAL A 1 212 ? 2.771 -13.117 -7.311 1.00 90.75 212 VAL A C 1
ATOM 1587 O O . VAL A 1 212 ? 3.931 -13.324 -6.961 1.00 90.75 212 VAL A O 1
ATOM 1590 N N . LEU A 1 213 ? 1.873 -14.104 -7.355 1.00 92.56 213 LEU A N 1
ATOM 1591 C CA . LEU A 1 213 ? 2.210 -15.474 -6.963 1.00 92.56 213 LEU A CA 1
ATOM 1592 C C . LEU A 1 213 ? 3.218 -16.121 -7.914 1.00 92.56 213 LEU A C 1
ATOM 1594 O O . LEU A 1 213 ? 4.074 -16.873 -7.448 1.00 92.56 213 LEU A O 1
ATOM 1598 N N . ALA A 1 214 ? 3.143 -15.828 -9.216 1.00 91.19 214 ALA A N 1
ATOM 1599 C CA . ALA A 1 214 ? 4.104 -16.331 -10.188 1.00 91.19 214 ALA A CA 1
ATOM 1600 C C . ALA A 1 214 ? 5.507 -15.763 -9.946 1.00 91.19 214 ALA A C 1
ATOM 1602 O O . ALA A 1 214 ? 6.457 -16.536 -9.838 1.00 91.19 214 ALA A O 1
ATOM 1603 N N . GLU A 1 215 ? 5.628 -14.446 -9.768 1.00 89.12 215 GLU A N 1
ATOM 1604 C CA . GLU A 1 215 ? 6.914 -13.788 -9.497 1.00 89.12 215 GLU A CA 1
ATOM 1605 C C . GLU A 1 215 ? 7.540 -14.226 -8.164 1.00 89.12 215 GLU A C 1
ATOM 1607 O O . GLU A 1 215 ? 8.759 -14.318 -8.023 1.00 89.12 215 GLU A O 1
ATOM 1612 N N . LEU A 1 216 ? 6.713 -14.560 -7.170 1.00 91.12 216 LEU A N 1
ATOM 1613 C CA . LEU A 1 216 ? 7.181 -15.065 -5.877 1.00 91.12 216 LEU A CA 1
ATOM 1614 C C . LEU A 1 216 ? 7.416 -16.587 -5.853 1.00 91.12 216 LEU A C 1
ATOM 1616 O O . LEU A 1 216 ? 7.850 -17.113 -4.826 1.00 91.12 216 LEU A O 1
ATOM 1620 N N . GLY A 1 217 ? 7.135 -17.307 -6.946 1.00 90.69 217 GLY A N 1
ATOM 1621 C CA . GLY A 1 217 ? 7.269 -18.767 -7.026 1.00 90.69 217 GLY A CA 1
ATOM 1622 C C . GLY A 1 217 ? 6.272 -19.541 -6.151 1.00 90.69 217 GLY A C 1
ATOM 1623 O O . GLY A 1 217 ? 6.520 -20.689 -5.779 1.00 90.69 217 GLY A O 1
ATOM 1624 N N . LEU A 1 218 ? 5.136 -18.931 -5.801 1.00 91.38 218 LEU A N 1
ATOM 1625 C CA . LEU A 1 218 ? 4.105 -19.478 -4.911 1.00 91.38 218 LEU A CA 1
ATOM 1626 C C . LEU A 1 218 ? 2.921 -20.078 -5.688 1.00 91.38 218 LEU A C 1
ATOM 1628 O O . LEU A 1 218 ? 1.762 -19.922 -5.309 1.00 91.38 218 LEU A O 1
ATOM 1632 N N . HIS A 1 219 ? 3.201 -20.813 -6.767 1.00 88.31 219 HIS A N 1
ATOM 1633 C CA . HIS A 1 219 ? 2.171 -21.370 -7.657 1.00 88.31 219 HIS A CA 1
ATOM 1634 C C . HIS A 1 219 ? 1.163 -22.296 -6.962 1.00 88.31 219 HIS A C 1
ATOM 1636 O O . HIS A 1 219 ? 0.021 -22.398 -7.393 1.00 88.31 219 HIS A O 1
ATOM 1642 N N . HIS A 1 220 ? 1.564 -22.952 -5.870 1.00 87.44 220 HIS A N 1
ATOM 1643 C CA . HIS A 1 220 ? 0.693 -23.837 -5.093 1.00 87.44 220 HIS A CA 1
ATOM 1644 C C . HIS A 1 220 ? -0.479 -23.111 -4.411 1.00 87.44 220 HIS A C 1
ATOM 1646 O O . HIS A 1 220 ? -1.423 -23.769 -3.987 1.00 87.44 220 HIS A O 1
ATOM 1652 N N . LEU A 1 221 ? -0.413 -21.779 -4.292 1.00 85.56 221 LEU A N 1
ATOM 1653 C CA . LEU A 1 221 ? -1.478 -20.946 -3.732 1.00 85.56 221 LEU A CA 1
ATOM 1654 C C . LEU A 1 221 ? -2.433 -20.398 -4.796 1.00 85.56 221 LEU A C 1
ATOM 1656 O O . LEU A 1 221 ? -3.448 -19.809 -4.436 1.00 85.56 221 LEU A O 1
ATOM 1660 N N . MET A 1 222 ? -2.127 -20.568 -6.087 1.00 78.88 222 MET A N 1
ATOM 1661 C CA . MET A 1 222 ? -3.016 -20.124 -7.158 1.00 78.88 222 MET A CA 1
ATOM 1662 C C . MET A 1 222 ? -4.293 -20.964 -7.094 1.00 78.88 222 MET A C 1
ATOM 1664 O O . MET A 1 222 ? -4.231 -22.191 -7.208 1.00 78.88 222 MET A O 1
ATOM 1668 N N . SER A 1 223 ? -5.450 -20.321 -6.914 1.00 63.56 223 SER A N 1
ATOM 1669 C CA . SER A 1 223 ? -6.733 -21.019 -7.035 1.00 63.56 223 SER A CA 1
ATOM 1670 C C . SER A 1 223 ? -6.776 -21.757 -8.373 1.00 63.56 223 SER A C 1
ATOM 1672 O O . SER A 1 223 ? -6.487 -21.168 -9.418 1.00 63.56 223 SER A O 1
ATOM 1674 N N . ALA A 1 224 ? -7.167 -23.036 -8.362 1.00 49.97 224 ALA A N 1
ATOM 1675 C CA . ALA A 1 224 ? -7.523 -23.727 -9.594 1.00 49.97 224 ALA A CA 1
ATOM 1676 C C . ALA A 1 224 ? -8.575 -22.876 -10.321 1.00 49.97 224 ALA A C 1
ATOM 1678 O O . ALA A 1 224 ? -9.528 -22.400 -9.695 1.00 49.97 224 ALA A O 1
ATOM 1679 N N . ALA A 1 225 ? -8.373 -22.629 -11.617 1.00 46.09 225 ALA A N 1
ATOM 1680 C CA . ALA A 1 225 ? -9.359 -21.934 -12.432 1.00 46.09 225 ALA A CA 1
ATOM 1681 C C . ALA A 1 225 ? -10.727 -22.625 -12.265 1.00 46.09 225 ALA A C 1
ATOM 1683 O O . ALA A 1 225 ? -10.755 -23.857 -12.151 1.00 46.09 225 ALA A O 1
ATOM 1684 N N . PRO A 1 226 ? -11.851 -21.886 -12.247 1.00 43.50 226 PRO A N 1
ATOM 1685 C CA . PRO A 1 226 ? -13.161 -22.518 -12.298 1.00 43.50 226 PRO A CA 1
ATOM 1686 C C . PRO A 1 226 ? -13.188 -23.418 -13.538 1.00 43.50 226 PRO A C 1
ATOM 1688 O O . PRO A 1 226 ? -13.019 -22.946 -14.663 1.00 43.50 226 PRO A O 1
ATOM 1691 N N . GLY A 1 227 ? -13.294 -24.731 -13.318 1.00 41.00 227 GLY A N 1
ATOM 1692 C CA . GLY A 1 227 ? -13.390 -25.700 -14.403 1.00 41.00 227 GLY A CA 1
ATOM 1693 C C . GLY A 1 227 ? -14.588 -25.361 -15.294 1.00 41.00 227 GLY A C 1
ATOM 1694 O O . GLY A 1 227 ? -15.562 -24.787 -14.794 1.00 41.00 227 GLY A O 1
ATOM 1695 N N . PRO A 1 228 ? -14.533 -25.681 -16.600 1.00 45.53 228 PRO A N 1
ATOM 1696 C CA . PRO A 1 228 ? -15.669 -25.454 -17.482 1.00 45.53 228 PRO A CA 1
ATOM 1697 C C . PRO A 1 228 ? -16.921 -26.102 -16.871 1.00 45.53 228 PRO A C 1
ATOM 1699 O O . PRO A 1 228 ? -16.798 -27.167 -16.253 1.00 45.53 228 PRO A O 1
ATOM 1702 N N . PRO A 1 229 ? -18.106 -25.471 -16.996 1.00 48.72 229 PRO A N 1
ATOM 1703 C CA . PRO A 1 229 ? -19.345 -26.060 -16.511 1.00 48.72 229 PRO A CA 1
ATOM 1704 C C . PRO A 1 229 ? -19.453 -27.454 -17.119 1.00 48.72 229 PRO A C 1
ATOM 1706 O O . PRO A 1 229 ? -19.433 -27.603 -18.339 1.00 48.72 229 PRO A O 1
ATOM 1709 N N . GLY A 1 230 ? -19.449 -28.473 -16.259 1.00 46.28 230 GLY A N 1
ATOM 1710 C CA . GLY A 1 230 ? -19.507 -29.855 -16.700 1.00 46.28 230 GLY A CA 1
ATOM 1711 C C . GLY A 1 230 ? -20.742 -30.037 -17.565 1.00 46.28 230 GLY A C 1
ATOM 1712 O O . GLY A 1 230 ? -21.853 -29.769 -17.104 1.00 46.28 230 GLY A O 1
ATOM 1713 N N . ASP A 1 231 ? -20.536 -30.476 -18.805 1.00 46.25 231 ASP A N 1
ATOM 1714 C CA . ASP A 1 231 ? -21.603 -30.995 -19.646 1.00 46.25 231 ASP A CA 1
ATOM 1715 C C . ASP A 1 231 ? -22.234 -32.169 -18.896 1.00 46.25 231 ASP A C 1
ATOM 1717 O O . ASP A 1 231 ? -21.732 -33.295 -18.890 1.00 46.25 231 ASP A O 1
ATOM 1721 N N . GLY A 1 232 ? -23.336 -31.880 -18.207 1.00 45.78 232 GLY A N 1
ATOM 1722 C CA . GLY A 1 232 ? -24.265 -32.864 -17.685 1.00 45.78 232 GLY A CA 1
ATOM 1723 C C . GLY A 1 232 ? -24.979 -33.525 -18.854 1.00 45.78 232 GLY A C 1
ATOM 1724 O O . GLY A 1 232 ? -26.156 -33.269 -19.094 1.00 45.78 232 GLY A O 1
ATOM 1725 N N . GLY A 1 233 ? -24.249 -34.353 -19.599 1.00 40.75 233 GLY A N 1
ATOM 1726 C CA . GLY A 1 233 ? -24.801 -35.287 -20.565 1.00 40.75 233 GLY A CA 1
ATOM 1727 C C . GLY A 1 233 ? -25.591 -36.352 -19.820 1.00 40.75 233 GLY A C 1
ATOM 1728 O O . GLY A 1 233 ? -25.037 -37.360 -19.392 1.00 40.75 233 GLY A O 1
ATOM 1729 N N . GLY A 1 234 ? -26.885 -36.098 -19.634 1.00 47.06 234 GLY A N 1
ATOM 1730 C CA . GLY A 1 234 ? -27.851 -37.133 -19.299 1.00 47.06 234 GLY A CA 1
ATOM 1731 C C . GLY A 1 234 ? -27.999 -38.088 -20.481 1.00 47.06 234 GLY A C 1
ATOM 1732 O O . GLY A 1 234 ? -28.376 -37.665 -21.575 1.00 47.06 234 GLY A O 1
ATOM 1733 N N . GLY A 1 235 ? -27.691 -39.358 -20.238 1.00 40.59 235 GLY A N 1
ATOM 1734 C CA . GLY A 1 235 ? -28.035 -40.512 -21.063 1.00 40.59 235 GLY A CA 1
ATOM 1735 C C . GLY A 1 235 ? -28.620 -41.593 -20.173 1.00 40.59 235 GLY A C 1
ATOM 1736 O O . GLY A 1 235 ? -28.111 -41.733 -19.037 1.00 40.59 235 GLY A O 1
#

Secondary structure (DSSP, 8-state):
-EEEETTEEEE-----------PPSSS--GGG--HHHHH---HHHHTT-S----------HHHHHHHHHHHHHHHHHTT-TT------SPPPHHHHHHHHHHHHHHHTTS-SPEEPHHHHHHHHHHHHHHHH-TT--TTTSSHHHHHHHHHHHHHHHHHTT-SEE-HHHHHHHHHHHHHH-TTS-TT----TTS-PPPSSHHHHHHHHHHHHHHHTT-GGGSPPP-PPPP-----

Foldseek 3Di:
DWDADPNDTDDDDDPDDDDDDAAQDPDDDLVVPPVCNGRVDDLLVVQQDLFAADADDDDDPVLVVVVVVVVVVVVVCVVPPDDPDPDPPDDDPVVVVVLVVVLVVVVVVADQAAEDPLLVLLLVLLLVVLVPDPFHPPSNSDVSNSVSLSVQQSVVCSSVVHSHRDNLSSLVSLVRSLSRRCGDRLLPHDNPSPDDDDPDPVVVSLVSSCSSCVSSVNVVPNPDDDPDDDPPPDD

Radius of gyration: 22.01 Å; chains: 1; bounding box: 51×66×60 Å

Sequence (235 aa):
MWGAEAGMVTCLPTRTSVLGVTNPRGAFNPAAAHTSAATNLSAPLLSRFDAVLLLSDVHEPAWDYTVSEQVLRNHQQGAAQGSQEAPLPCWPVDVLRAYVAWVRGRGSAQQELTMSPEAEAVLLAYYQAQRRSEGRSAARTTIRLLESLVRLAQAHARLMARGRVGLQDAVIAVMVADASMAVAALLGPNNALHTHAPQDADADYAALERAVLAELGLHHLMSAAPGPPGDGGGG

Organism: NCBI:txid145388